Protein AF-A0A0Q8V882-F1 (afdb_monomer_lite)

Structure (mmCIF, N/CA/C/O backbone):
data_AF-A0A0Q8V882-F1
#
_entry.id   AF-A0A0Q8V882-F1
#
loop_
_atom_site.group_PDB
_atom_site.id
_atom_site.type_symbol
_atom_site.label_atom_id
_atom_site.label_alt_id
_atom_site.label_comp_id
_atom_site.label_asym_id
_atom_site.label_entity_id
_atom_site.label_seq_id
_atom_site.pdbx_PDB_ins_code
_atom_site.Cartn_x
_atom_site.Cartn_y
_atom_site.Cartn_z
_atom_site.occupancy
_atom_site.B_iso_or_equiv
_atom_site.auth_seq_id
_atom_site.auth_comp_id
_atom_site.auth_asym_id
_atom_site.auth_atom_id
_atom_site.pdbx_PDB_model_num
ATOM 1 N N . MET A 1 1 ? 5.482 -39.166 8.139 1.00 48.06 1 MET A N 1
ATOM 2 C CA . MET A 1 1 ? 4.303 -38.310 7.890 1.00 48.06 1 MET A CA 1
ATOM 3 C C . MET A 1 1 ? 3.540 -38.921 6.731 1.00 48.06 1 MET A C 1
ATOM 5 O O . MET A 1 1 ? 4.022 -38.841 5.614 1.00 48.06 1 MET A O 1
ATOM 9 N N . ARG A 1 2 ? 2.437 -39.636 6.994 1.00 43.03 2 ARG A N 1
ATOM 10 C CA . ARG A 1 2 ? 1.554 -40.093 5.910 1.00 43.03 2 ARG A CA 1
ATOM 11 C C . ARG A 1 2 ? 0.973 -38.858 5.238 1.00 43.03 2 ARG A C 1
ATOM 13 O O . ARG A 1 2 ? 0.619 -37.913 5.942 1.00 43.03 2 ARG A O 1
ATOM 20 N N . ASP A 1 3 ? 0.924 -38.895 3.918 1.00 54.19 3 ASP A N 1
ATOM 21 C CA . ASP A 1 3 ? 0.399 -37.856 3.049 1.00 54.19 3 ASP A CA 1
ATOM 22 C C . ASP A 1 3 ? -1.092 -37.638 3.369 1.00 54.19 3 ASP A C 1
ATOM 24 O O . ASP A 1 3 ? -1.984 -38.228 2.769 1.00 54.19 3 ASP A O 1
ATOM 28 N N . ARG A 1 4 ? -1.392 -36.839 4.404 1.00 49.34 4 ARG A N 1
ATOM 29 C CA . ARG A 1 4 ? -2.766 -36.450 4.783 1.00 49.34 4 ARG A CA 1
ATOM 30 C C . ARG A 1 4 ? -3.397 -35.519 3.733 1.00 49.34 4 ARG A C 1
ATOM 32 O O . ARG A 1 4 ? -4.453 -34.950 3.982 1.00 49.34 4 ARG A O 1
ATOM 39 N N . PHE A 1 5 ? -2.740 -35.353 2.587 1.00 56.66 5 PHE A N 1
ATOM 40 C CA . PHE A 1 5 ? -3.078 -34.420 1.524 1.00 56.66 5 PHE A CA 1
ATOM 41 C C . PHE A 1 5 ? -3.696 -35.102 0.295 1.00 56.66 5 PHE A C 1
ATOM 43 O O . PHE A 1 5 ? -4.017 -34.416 -0.671 1.00 56.66 5 PHE A O 1
ATOM 50 N N . SER A 1 6 ? -3.916 -36.419 0.334 1.00 77.06 6 SER A N 1
ATOM 51 C CA . SER A 1 6 ? -4.512 -37.191 -0.763 1.00 77.06 6 SER A CA 1
ATOM 52 C C . SER A 1 6 ? -6.029 -37.385 -0.601 1.00 77.06 6 SER A C 1
ATOM 54 O O . SER A 1 6 ? -6.530 -38.486 -0.821 1.00 77.06 6 SER A O 1
ATOM 56 N N . ASP A 1 7 ? -6.780 -36.362 -0.171 1.00 84.56 7 ASP A N 1
ATOM 57 C CA . ASP A 1 7 ? -8.247 -36.471 -0.193 1.00 84.56 7 ASP A CA 1
ATOM 58 C C . ASP A 1 7 ? -8.717 -36.452 -1.665 1.00 84.56 7 ASP A C 1
ATOM 60 O O . ASP A 1 7 ? -8.483 -35.461 -2.369 1.00 84.56 7 ASP A O 1
ATOM 64 N N . PRO A 1 8 ? -9.354 -37.527 -2.169 1.00 89.25 8 PRO A N 1
ATOM 65 C CA . PRO A 1 8 ? -9.751 -37.607 -3.572 1.00 89.25 8 PRO A CA 1
ATOM 66 C C . PRO A 1 8 ? -10.750 -36.509 -3.964 1.00 89.25 8 PRO A C 1
ATOM 68 O O . PRO A 1 8 ? -10.793 -36.119 -5.131 1.00 89.25 8 PRO A O 1
ATOM 71 N N . ARG A 1 9 ? -11.501 -35.946 -3.004 1.00 88.94 9 ARG A N 1
ATOM 72 C CA . ARG A 1 9 ? -12.501 -34.889 -3.241 1.00 88.94 9 ARG A CA 1
ATOM 73 C C . ARG A 1 9 ? -11.889 -33.561 -3.682 1.00 88.94 9 ARG A C 1
ATOM 75 O O . ARG A 1 9 ? -12.596 -32.726 -4.244 1.00 88.94 9 ARG A O 1
ATOM 82 N N . ILE A 1 10 ? -10.591 -33.360 -3.440 1.00 88.62 10 ILE A N 1
ATOM 83 C CA . ILE A 1 10 ? -9.865 -32.128 -3.789 1.00 88.62 10 ILE A CA 1
ATOM 84 C C . ILE A 1 10 ? -8.784 -32.352 -4.853 1.00 88.62 10 ILE A C 1
ATOM 86 O O . ILE A 1 10 ? -8.063 -31.416 -5.195 1.00 88.62 10 ILE A O 1
ATOM 90 N N . ALA A 1 11 ? -8.663 -33.572 -5.388 1.00 87.44 11 ALA A N 1
ATOM 91 C CA . ALA A 1 11 ? -7.612 -33.940 -6.338 1.00 87.44 11 ALA A CA 1
ATOM 92 C C . ALA A 1 11 ? -7.625 -33.073 -7.609 1.00 87.44 11 ALA A C 1
ATOM 94 O O . ALA A 1 11 ? -6.574 -32.736 -8.149 1.00 87.44 11 ALA A O 1
ATOM 95 N N . THR A 1 12 ? -8.811 -32.646 -8.045 1.00 85.94 12 THR A N 1
ATOM 96 C CA . THR A 1 12 ? -9.015 -31.717 -9.168 1.00 85.94 12 THR A CA 1
ATOM 97 C C . THR A 1 12 ? -8.297 -30.384 -8.963 1.00 85.94 12 THR A C 1
ATOM 99 O O . THR A 1 12 ? -7.742 -29.835 -9.911 1.00 85.94 12 THR A O 1
ATOM 102 N N . LEU A 1 13 ? -8.234 -29.888 -7.724 1.00 85.94 13 LEU A N 1
ATOM 103 C CA . LEU A 1 13 ? -7.620 -28.602 -7.393 1.00 85.94 13 LEU A CA 1
ATOM 104 C C . LEU A 1 13 ? -6.090 -28.660 -7.311 1.00 85.94 13 LEU A C 1
ATOM 106 O O . LEU A 1 13 ? -5.447 -27.613 -7.219 1.00 85.94 13 LEU A O 1
ATOM 110 N N . ALA A 1 14 ? -5.477 -29.849 -7.372 1.00 82.12 14 ALA A N 1
ATOM 111 C CA . ALA A 1 14 ? -4.020 -29.991 -7.333 1.00 82.12 14 ALA A CA 1
ATOM 112 C C . ALA A 1 14 ? -3.332 -29.212 -8.470 1.00 82.12 14 ALA A C 1
ATOM 114 O O . ALA A 1 14 ? -2.255 -28.648 -8.276 1.00 82.12 14 ALA A O 1
ATOM 115 N N . ALA A 1 15 ? -3.989 -29.111 -9.631 1.00 77.50 15 ALA A N 1
ATOM 116 C CA . ALA A 1 15 ? -3.503 -28.353 -10.783 1.00 77.50 15 ALA A CA 1
ATOM 117 C C . ALA A 1 15 ? -3.553 -26.827 -10.585 1.00 77.50 15 ALA A C 1
ATOM 119 O O . ALA A 1 15 ? -2.873 -26.087 -11.295 1.00 77.50 15 ALA A O 1
ATOM 120 N N . GLU A 1 16 ? -4.343 -26.330 -9.631 1.00 75.75 16 GLU A N 1
ATOM 121 C CA . GLU A 1 16 ? -4.538 -24.892 -9.445 1.00 75.75 16 GLU A CA 1
ATOM 122 C C . GLU A 1 16 ? -3.469 -24.247 -8.568 1.00 75.75 16 GLU A C 1
ATOM 124 O O . GLU A 1 16 ? -3.405 -23.020 -8.516 1.00 75.75 16 GLU A O 1
ATOM 129 N N . GLY A 1 17 ? -2.600 -25.043 -7.927 1.00 64.62 17 GLY A N 1
ATOM 130 C CA . GLY A 1 17 ? -1.376 -24.602 -7.240 1.00 64.62 17 GLY A CA 1
ATOM 131 C C . GLY A 1 17 ? -1.565 -23.547 -6.140 1.00 64.62 17 GLY A C 1
ATOM 132 O O . GLY A 1 17 ? -0.580 -23.012 -5.637 1.00 64.62 17 GLY A O 1
ATOM 133 N N . LYS A 1 18 ? -2.815 -23.210 -5.796 1.00 63.72 18 LYS A N 1
ATOM 134 C CA . LYS A 1 18 ? -3.174 -21.960 -5.113 1.00 63.72 18 LYS A CA 1
ATOM 135 C C . LYS A 1 18 ? -4.023 -22.114 -3.863 1.00 63.72 18 LYS A C 1
ATOM 137 O O . LYS A 1 18 ? -4.304 -21.091 -3.269 1.00 63.72 18 LYS A O 1
ATOM 142 N N . LEU A 1 19 ? -4.381 -23.322 -3.428 1.00 62.06 19 LEU A N 1
ATOM 143 C CA . LEU A 1 19 ? -4.970 -23.498 -2.094 1.00 62.06 19 LEU A CA 1
ATOM 144 C C . LEU A 1 19 ? -3.882 -23.235 -1.044 1.00 62.06 19 LEU A C 1
ATOM 146 O O . LEU A 1 19 ? -3.091 -24.139 -0.740 1.00 62.06 19 LEU A O 1
ATOM 150 N N . MET A 1 20 ? -3.793 -21.983 -0.580 1.00 69.88 20 MET A N 1
ATOM 151 C CA . MET A 1 20 ? -2.716 -21.500 0.283 1.00 69.88 20 MET A CA 1
ATOM 152 C C . MET A 1 20 ? -3.090 -21.599 1.770 1.00 69.88 20 MET A C 1
ATOM 154 O O . MET A 1 20 ? -4.166 -21.193 2.193 1.00 69.88 20 MET A O 1
ATOM 158 N N . ASP A 1 21 ? -2.131 -22.110 2.547 1.00 82.62 21 ASP A N 1
ATOM 159 C CA . ASP A 1 21 ? -2.185 -22.493 3.968 1.00 82.62 21 ASP A CA 1
ATOM 160 C C . ASP A 1 21 ? -2.886 -23.838 4.267 1.00 82.62 21 ASP A C 1
ATOM 162 O O . ASP A 1 21 ? -4.029 -24.104 3.883 1.00 82.62 21 ASP A O 1
ATOM 166 N N . ASP A 1 22 ? -2.177 -24.702 5.002 1.00 86.69 22 ASP A N 1
ATOM 167 C CA . ASP A 1 22 ? -2.654 -26.017 5.443 1.00 86.69 22 ASP A CA 1
ATOM 168 C C . ASP A 1 22 ? -3.913 -25.917 6.312 1.00 86.69 22 ASP A C 1
ATOM 170 O O . ASP A 1 22 ? -4.758 -26.817 6.288 1.00 86.69 22 ASP A O 1
ATOM 174 N N . ASN A 1 23 ? -4.069 -24.824 7.066 1.00 88.69 23 ASN A N 1
ATOM 175 C CA . ASN A 1 23 ? -5.247 -24.599 7.896 1.00 88.69 23 ASN A CA 1
ATOM 176 C C . ASN A 1 23 ? -6.488 -24.332 7.040 1.00 88.69 23 ASN A C 1
ATOM 178 O O . ASN A 1 23 ? -7.528 -24.941 7.283 1.00 88.69 23 ASN A O 1
ATOM 182 N N . MET A 1 24 ? -6.380 -23.482 6.011 1.00 87.94 24 MET A N 1
ATOM 183 C CA . MET A 1 24 ? -7.489 -23.214 5.085 1.00 87.94 24 MET A CA 1
ATOM 184 C C . MET A 1 24 ? -7.917 -24.493 4.365 1.00 87.94 24 MET A C 1
ATOM 186 O O . MET A 1 24 ? -9.111 -24.786 4.287 1.00 87.94 24 MET A O 1
ATOM 190 N N . ARG A 1 25 ? -6.945 -25.298 3.918 1.00 88.75 25 ARG A N 1
ATOM 191 C CA . ARG A 1 25 ? -7.208 -26.592 3.281 1.00 88.75 25 ARG A CA 1
ATOM 192 C C . ARG A 1 25 ? -7.899 -27.573 4.225 1.00 88.75 25 ARG A C 1
ATOM 194 O O . ARG A 1 25 ? -8.859 -28.221 3.819 1.00 88.75 25 ARG A O 1
ATOM 201 N N . ARG A 1 26 ? -7.438 -27.685 5.474 1.00 90.62 26 ARG A N 1
ATOM 202 C CA . ARG A 1 26 ? -8.055 -28.572 6.470 1.00 90.62 26 ARG A CA 1
ATOM 203 C C . ARG A 1 26 ? -9.513 -28.194 6.715 1.00 90.62 26 ARG A C 1
ATOM 205 O O . ARG A 1 26 ? -10.383 -29.046 6.589 1.00 90.62 26 ARG A O 1
ATOM 212 N N . THR A 1 27 ? -9.782 -26.920 6.986 1.00 92.06 27 THR A N 1
ATOM 213 C CA . THR A 1 27 ? -11.146 -26.446 7.255 1.00 92.06 27 THR A CA 1
ATOM 214 C C . THR A 1 27 ? -12.052 -26.585 6.035 1.00 92.06 27 THR A C 1
ATOM 216 O O . THR A 1 27 ? -13.226 -26.914 6.178 1.00 92.06 27 THR A O 1
ATOM 219 N N . PHE A 1 28 ? -11.518 -26.404 4.825 1.00 92.31 28 PHE A N 1
ATOM 220 C CA . PHE A 1 28 ? -12.244 -26.709 3.595 1.00 92.31 28 PHE A CA 1
ATOM 221 C C . PHE A 1 28 ? -12.669 -28.182 3.528 1.00 92.31 28 PHE A C 1
ATOM 223 O O . PHE A 1 28 ? -13.856 -28.454 3.378 1.00 92.31 28 PHE A O 1
ATOM 230 N N . ILE A 1 29 ? -11.730 -29.118 3.713 1.00 93.00 29 ILE A N 1
ATOM 231 C CA . ILE A 1 29 ? -11.997 -30.568 3.686 1.00 93.00 29 ILE A CA 1
ATOM 232 C C . ILE A 1 29 ? -13.033 -30.974 4.746 1.00 93.00 29 ILE A C 1
ATOM 234 O O . ILE A 1 29 ? -13.897 -31.807 4.470 1.00 93.00 29 ILE A O 1
ATOM 238 N N . GLU A 1 30 ? -12.955 -30.389 5.943 1.00 94.00 30 GLU A N 1
ATOM 239 C CA . GLU A 1 30 ? -13.896 -30.627 7.048 1.00 94.00 30 GLU A CA 1
ATOM 240 C C . GLU A 1 30 ? -15.306 -30.089 6.759 1.00 94.00 30 GLU A C 1
ATOM 242 O O . GLU A 1 30 ? -16.276 -30.602 7.310 1.00 94.00 30 GLU A O 1
ATOM 247 N N . THR A 1 31 ? -15.431 -29.078 5.893 1.00 94.94 31 THR A N 1
ATOM 248 C CA . THR A 1 31 ? -16.724 -28.469 5.532 1.00 94.94 31 THR A CA 1
ATOM 249 C C . THR A 1 31 ? -17.390 -29.153 4.331 1.00 94.94 31 THR A C 1
ATOM 251 O O . THR A 1 31 ? -18.574 -28.930 4.083 1.00 94.94 31 THR A O 1
ATOM 254 N N . LEU A 1 32 ? -16.652 -29.973 3.574 1.00 94.88 32 LEU A N 1
ATOM 255 C CA . LEU A 1 32 ? -17.209 -30.713 2.442 1.00 94.88 32 LEU A CA 1
ATOM 256 C C . LEU A 1 32 ? -18.200 -31.774 2.923 1.00 94.88 32 LEU A C 1
ATOM 258 O O . LEU A 1 32 ? -17.860 -32.640 3.735 1.00 94.88 32 LEU A O 1
ATOM 262 N N . GLU A 1 33 ? -19.401 -31.748 2.356 1.00 94.38 33 GLU A N 1
ATOM 263 C CA . GLU A 1 33 ? -20.411 -32.774 2.581 1.00 94.38 33 GLU A CA 1
ATOM 264 C C . GLU A 1 33 ? -19.959 -34.135 2.022 1.00 94.38 33 GLU A C 1
ATOM 266 O O . GLU A 1 33 ? -19.044 -34.254 1.196 1.00 94.38 33 GLU A O 1
ATOM 271 N N . VAL A 1 34 ? -20.617 -35.206 2.471 1.00 93.69 34 VAL A N 1
ATOM 272 C CA . VAL A 1 34 ? -20.335 -36.558 1.978 1.00 93.69 34 VAL A CA 1
ATOM 273 C C . VAL A 1 34 ? -20.662 -36.638 0.482 1.00 93.69 34 VAL A C 1
ATOM 275 O O . VAL A 1 34 ? -21.786 -36.359 0.055 1.00 93.69 34 VAL A O 1
ATOM 278 N N . GLY A 1 35 ? -19.654 -37.016 -0.308 1.00 93.06 35 GLY A N 1
ATOM 279 C CA . GLY A 1 35 ? -19.736 -37.114 -1.767 1.00 93.06 35 GLY A CA 1
ATOM 280 C C . GLY A 1 35 ? -19.571 -35.791 -2.521 1.00 93.06 35 GLY A C 1
ATOM 281 O O . GLY A 1 35 ? -19.617 -35.809 -3.743 1.00 93.06 35 GLY A O 1
ATOM 282 N N . GLU A 1 36 ? -19.371 -34.665 -1.832 1.00 93.94 36 GLU A N 1
ATOM 283 C CA . GLU A 1 36 ? -19.129 -33.370 -2.473 1.00 93.94 36 GLU A CA 1
ATOM 284 C C . GLU A 1 36 ? -17.710 -33.300 -3.060 1.00 93.94 36 GLU A C 1
ATOM 286 O O . GLU A 1 36 ? -16.732 -33.660 -2.394 1.00 93.94 36 GLU A O 1
ATOM 291 N N . VAL A 1 37 ? -17.592 -32.827 -4.306 1.00 93.75 37 VAL A N 1
ATOM 292 C CA . VAL A 1 37 ? -16.318 -32.777 -5.043 1.00 93.75 37 VAL A CA 1
ATOM 293 C C . VAL A 1 37 ? -16.003 -31.353 -5.476 1.00 93.75 37 VAL A C 1
ATOM 295 O O . VAL A 1 37 ? -16.826 -30.660 -6.077 1.00 93.75 37 VAL A O 1
ATOM 298 N N . ALA A 1 38 ? -14.769 -30.919 -5.225 1.00 93.31 38 ALA A N 1
ATOM 299 C CA . ALA A 1 38 ? -14.304 -29.614 -5.659 1.00 93.31 38 ALA A CA 1
ATOM 300 C C . ALA A 1 38 ? -14.101 -29.565 -7.184 1.00 93.31 38 ALA A C 1
ATOM 302 O O . ALA A 1 38 ? -13.570 -30.496 -7.794 1.00 93.31 38 ALA A O 1
ATOM 303 N N . ARG A 1 39 ? -14.513 -28.469 -7.824 1.00 93.06 39 ARG A N 1
ATOM 304 C CA . ARG A 1 39 ? -14.497 -28.305 -9.287 1.00 93.06 39 ARG A CA 1
ATOM 305 C C . ARG A 1 39 ? -13.566 -27.196 -9.764 1.00 93.06 39 ARG A C 1
ATOM 307 O O . ARG A 1 39 ? -12.981 -27.348 -10.833 1.00 93.06 39 ARG A O 1
ATOM 314 N N . ALA A 1 40 ? -13.461 -26.103 -9.014 1.00 92.00 40 ALA A N 1
ATOM 315 C CA . ALA A 1 40 ? -12.637 -24.942 -9.351 1.00 92.00 40 ALA A CA 1
ATOM 316 C C . ALA A 1 40 ? -12.365 -24.086 -8.105 1.00 92.00 40 ALA A C 1
ATOM 318 O O . ALA A 1 40 ? -13.223 -23.998 -7.230 1.00 92.00 40 ALA A O 1
ATOM 319 N N . ALA A 1 41 ? -11.219 -23.412 -8.035 1.00 91.94 41 ALA A N 1
ATOM 320 C CA . ALA A 1 41 ? -10.899 -22.418 -7.016 1.00 91.94 41 ALA A CA 1
ATOM 321 C C . ALA A 1 41 ? -10.613 -21.048 -7.647 1.00 91.94 41 ALA A C 1
ATOM 323 O O . ALA A 1 41 ? -9.812 -20.892 -8.571 1.00 91.94 41 ALA A O 1
ATOM 324 N N . TYR A 1 42 ? -11.260 -20.024 -7.104 1.00 91.44 42 TYR A N 1
ATOM 325 C CA . TYR A 1 42 ? -11.153 -18.639 -7.533 1.00 91.44 42 TYR A CA 1
ATOM 326 C C . TYR A 1 42 ? -10.460 -17.797 -6.467 1.00 91.44 42 TYR A C 1
ATOM 328 O O . TYR A 1 42 ? -10.684 -17.942 -5.261 1.00 91.44 42 TYR A O 1
ATOM 336 N N . SER A 1 43 ? -9.676 -16.825 -6.928 1.00 88.38 43 SER A N 1
ATOM 337 C CA . SER A 1 43 ? -9.122 -15.790 -6.056 1.00 88.38 43 SER A CA 1
ATOM 338 C C . SER A 1 43 ? -10.140 -14.665 -5.873 1.00 88.38 43 SER A C 1
ATOM 340 O O . SER A 1 43 ? -10.692 -14.157 -6.853 1.00 88.38 43 SER A O 1
ATOM 342 N N . VAL A 1 44 ? -10.395 -14.246 -4.630 1.00 88.12 44 VAL A N 1
ATOM 343 C CA . VAL A 1 44 ? -11.401 -13.221 -4.325 1.00 88.12 44 VAL A CA 1
ATOM 344 C C . VAL A 1 44 ? -10.738 -11.864 -4.066 1.00 88.12 44 VAL A C 1
ATOM 346 O O . VAL A 1 44 ? -10.409 -11.496 -2.937 1.00 88.12 44 VAL A O 1
ATOM 349 N N . GLY A 1 45 ? -10.596 -11.058 -5.122 1.00 77.06 45 GLY A N 1
ATOM 350 C CA . GLY A 1 45 ? -9.994 -9.720 -5.045 1.00 77.06 45 GLY A CA 1
ATOM 351 C C . GLY A 1 45 ? -8.516 -9.703 -4.612 1.00 77.06 45 GLY A C 1
ATOM 352 O O . GLY A 1 45 ? -7.849 -10.725 -4.554 1.00 77.06 45 GLY A O 1
ATOM 353 N N . ALA A 1 46 ? -7.986 -8.517 -4.291 1.00 61.31 46 ALA A N 1
ATOM 354 C CA . ALA A 1 46 ? -6.598 -8.335 -3.830 1.00 61.31 46 ALA A CA 1
ATOM 355 C C . ALA A 1 46 ? -6.368 -8.760 -2.361 1.00 61.31 46 ALA A C 1
ATOM 357 O O . ALA A 1 46 ? -5.371 -8.384 -1.743 1.00 61.31 46 ALA A O 1
ATOM 358 N N . HIS A 1 47 ? -7.318 -9.482 -1.765 1.00 59.41 47 HIS A N 1
ATOM 359 C CA . HIS A 1 47 ? -7.202 -9.955 -0.397 1.00 59.41 47 HIS A CA 1
ATOM 360 C C . HIS A 1 47 ? -6.559 -11.336 -0.427 1.00 59.41 47 HIS A C 1
ATOM 362 O O . HIS A 1 47 ? -7.229 -12.320 -0.708 1.00 59.41 47 HIS A O 1
ATOM 368 N N . TYR A 1 48 ? -5.273 -11.400 -0.085 1.00 61.84 48 TYR A N 1
ATOM 369 C CA . TYR A 1 48 ? -4.451 -12.619 -0.023 1.00 61.84 48 TYR A CA 1
ATOM 370 C C . TYR A 1 48 ? -4.985 -13.739 0.903 1.00 61.84 48 TYR A C 1
ATOM 372 O O . TYR A 1 48 ? -4.320 -14.747 1.072 1.00 61.84 48 TYR A O 1
ATOM 380 N N . TRP A 1 49 ? -6.158 -13.567 1.523 1.00 71.88 49 TRP A N 1
ATOM 381 C CA . TRP A 1 49 ? -6.697 -14.425 2.586 1.00 71.88 49 TRP A CA 1
ATOM 382 C C . TRP A 1 49 ? -8.187 -14.755 2.398 1.00 71.88 49 TRP A C 1
ATOM 384 O O . TRP A 1 49 ? -8.893 -15.015 3.379 1.00 71.88 49 TRP A O 1
ATOM 394 N N . LEU A 1 50 ? -8.692 -14.624 1.167 1.00 73.31 50 LEU A N 1
ATOM 395 C CA . LEU A 1 50 ? -10.061 -14.976 0.804 1.00 73.31 50 LEU A CA 1
ATOM 396 C C . LEU A 1 50 ? -10.049 -15.764 -0.508 1.00 73.31 50 LEU A C 1
ATOM 398 O O . LEU A 1 50 ? -9.776 -15.214 -1.577 1.00 73.31 50 LEU A O 1
ATOM 402 N N . GLU A 1 51 ? -10.376 -17.044 -0.404 1.00 84.81 51 GLU A N 1
ATOM 403 C CA . GLU A 1 51 ? -10.522 -17.953 -1.538 1.00 84.81 51 GLU A CA 1
ATOM 404 C C . GLU A 1 51 ? -11.985 -18.372 -1.662 1.00 84.81 51 GLU A C 1
ATOM 406 O O . GLU A 1 51 ? -12.718 -18.414 -0.669 1.00 84.81 51 GLU A O 1
ATOM 411 N N . ALA A 1 52 ? -12.421 -18.641 -2.888 1.00 93.06 52 ALA A N 1
ATOM 412 C CA . ALA A 1 52 ? -13.731 -19.212 -3.153 1.00 93.06 52 ALA A CA 1
ATOM 413 C C . ALA A 1 52 ? -13.539 -20.519 -3.911 1.00 93.06 52 ALA A C 1
ATOM 415 O O . ALA A 1 52 ? -12.920 -20.522 -4.969 1.00 93.06 52 ALA A O 1
ATOM 416 N N . VAL A 1 53 ? -14.063 -21.618 -3.386 1.00 94.00 53 VAL A N 1
ATOM 417 C CA . VAL A 1 53 ? -13.979 -22.931 -4.022 1.00 94.00 53 VAL A CA 1
ATOM 418 C C . VAL A 1 53 ? -15.369 -23.341 -4.472 1.00 94.00 53 VAL A C 1
ATOM 420 O O . VAL A 1 53 ? -16.282 -23.449 -3.658 1.00 94.00 53 VAL A O 1
ATOM 423 N N . LEU A 1 54 ? -15.537 -23.545 -5.773 1.00 94.94 54 LEU A N 1
ATOM 424 C CA . LEU A 1 54 ? -16.743 -24.116 -6.347 1.00 94.94 54 LEU A CA 1
ATOM 425 C C . LEU A 1 54 ? -16.689 -25.629 -6.221 1.00 94.94 54 LEU A C 1
ATOM 427 O O . LEU A 1 54 ? -15.742 -26.271 -6.684 1.00 94.94 54 LEU A O 1
ATOM 431 N N . THR A 1 55 ? -17.727 -26.184 -5.621 1.00 95.50 55 THR A N 1
ATOM 432 C CA . THR A 1 55 ? -18.014 -27.612 -5.604 1.00 95.50 55 THR A CA 1
ATOM 433 C C . THR A 1 55 ? -19.141 -27.912 -6.589 1.00 95.50 55 THR A C 1
ATOM 435 O O . THR A 1 55 ? -19.650 -27.030 -7.278 1.00 95.50 55 THR A O 1
ATOM 438 N N . ASP A 1 56 ? -19.527 -29.174 -6.692 1.00 94.19 56 ASP A N 1
ATOM 439 C CA . ASP A 1 56 ? -20.728 -29.585 -7.416 1.00 94.19 56 ASP A CA 1
ATOM 440 C C . ASP A 1 56 ? -22.047 -29.179 -6.735 1.00 94.19 56 ASP A C 1
ATOM 442 O O . ASP A 1 56 ? -23.092 -29.235 -7.381 1.00 94.19 56 ASP A O 1
ATOM 446 N N . ARG A 1 57 ? -22.019 -28.747 -5.465 1.00 94.62 57 ARG A N 1
ATOM 447 C CA . ARG A 1 57 ? -23.221 -28.374 -4.695 1.00 94.62 57 ARG A CA 1
ATOM 448 C C . ARG A 1 57 ? -23.296 -26.895 -4.324 1.00 94.62 57 ARG A C 1
ATOM 450 O O . ARG A 1 57 ? -24.391 -26.352 -4.195 1.00 94.62 57 ARG A O 1
ATOM 457 N N . ALA A 1 58 ? -22.158 -26.244 -4.102 1.00 96.31 58 ALA A N 1
ATOM 458 C CA . ALA A 1 58 ? -22.107 -24.906 -3.531 1.00 96.31 58 ALA A CA 1
ATOM 459 C C . ALA A 1 58 ? -20.839 -24.142 -3.931 1.00 96.31 58 ALA A C 1
ATOM 461 O O . ALA A 1 58 ? -19.836 -24.698 -4.375 1.00 96.31 58 ALA A O 1
ATOM 462 N N . LEU A 1 59 ? -20.863 -22.834 -3.695 1.00 95.56 59 LEU A N 1
ATOM 463 C CA . LEU A 1 59 ? -19.672 -21.997 -3.675 1.00 95.56 59 LEU A CA 1
ATOM 464 C C . LEU A 1 59 ? -19.247 -21.761 -2.219 1.00 95.56 59 LEU A C 1
ATOM 466 O O . LEU A 1 59 ? -19.974 -21.143 -1.438 1.00 95.56 59 LEU A O 1
ATOM 470 N N . LEU A 1 60 ? -18.065 -22.251 -1.848 1.00 95.50 60 LEU A N 1
ATOM 471 C CA . LEU A 1 60 ? -17.510 -22.161 -0.498 1.00 95.50 60 LEU A CA 1
ATOM 472 C C . LEU A 1 60 ? -16.511 -21.007 -0.398 1.00 95.50 60 LEU A C 1
ATOM 474 O O . LEU A 1 60 ? -15.440 -21.048 -0.996 1.00 95.50 60 LEU A O 1
ATOM 478 N N . PHE A 1 61 ? -16.834 -19.983 0.390 1.00 93.69 61 PHE A N 1
ATOM 479 C CA . PHE A 1 61 ? -15.931 -18.873 0.697 1.00 93.69 61 PHE A CA 1
ATOM 480 C C . PHE A 1 61 ? -15.129 -19.154 1.960 1.00 93.69 61 PHE A C 1
ATOM 482 O O . PHE A 1 61 ? -15.704 -19.240 3.042 1.00 93.69 61 PHE A O 1
ATOM 489 N N . ILE A 1 62 ? -13.805 -19.213 1.841 1.00 92.25 62 ILE A N 1
ATOM 490 C CA . ILE A 1 62 ? -12.889 -19.486 2.950 1.00 92.25 62 ILE A CA 1
ATOM 491 C C . ILE A 1 62 ? -12.169 -18.191 3.318 1.00 92.25 62 ILE A C 1
ATOM 493 O O . ILE A 1 62 ? -11.411 -17.641 2.518 1.00 92.25 62 ILE A O 1
ATOM 497 N N . LYS A 1 63 ? -12.405 -17.684 4.531 1.00 89.75 63 LYS A N 1
ATOM 498 C CA . LYS A 1 63 ? -11.857 -16.409 5.008 1.00 89.75 63 LYS A CA 1
ATOM 499 C C . LYS A 1 63 ? -10.929 -16.589 6.206 1.00 89.75 63 LYS A C 1
ATOM 501 O O . LYS A 1 63 ? -11.377 -17.037 7.258 1.00 89.75 63 LYS A O 1
ATOM 506 N N . GLY A 1 64 ? -9.711 -16.056 6.093 1.00 86.06 64 GLY A N 1
ATOM 507 C CA . GLY A 1 64 ? -8.753 -15.902 7.194 1.00 86.06 64 GLY A CA 1
ATOM 508 C C . GLY A 1 64 ? -7.713 -17.024 7.275 1.00 86.06 64 GLY A C 1
ATOM 509 O O . GLY A 1 64 ? -8.051 -18.189 7.140 1.00 86.06 64 GLY A O 1
ATOM 510 N N . ALA A 1 65 ? -6.454 -16.659 7.541 1.00 80.25 65 ALA A N 1
ATOM 511 C CA . ALA A 1 65 ? -5.329 -17.603 7.586 1.00 80.25 65 ALA A CA 1
ATOM 512 C C . ALA A 1 65 ? -5.263 -18.417 8.890 1.00 80.25 65 ALA A C 1
ATOM 514 O O . ALA A 1 65 ? -5.138 -19.633 8.877 1.00 80.25 65 ALA A O 1
ATOM 515 N N . VAL A 1 66 ? -5.369 -17.736 10.039 1.00 85.00 66 VAL A N 1
ATOM 516 C CA . VAL A 1 66 ? -5.136 -18.347 11.365 1.00 85.00 66 VAL A CA 1
ATOM 517 C C . VAL A 1 66 ? -6.365 -19.095 11.887 1.00 85.00 66 VAL A C 1
ATOM 519 O O . VAL A 1 66 ? -6.249 -20.083 12.602 1.00 85.00 66 VAL A O 1
ATOM 522 N N . LYS A 1 67 ? -7.559 -18.590 11.568 1.00 88.81 67 LYS A N 1
ATOM 523 C CA . LYS A 1 67 ? -8.851 -19.176 11.945 1.00 88.81 67 LYS A CA 1
ATOM 524 C C . LYS A 1 67 ? -9.778 -19.097 10.737 1.00 88.81 67 LYS A C 1
ATOM 526 O O . LYS A 1 67 ? -10.613 -18.186 10.692 1.00 88.81 67 LYS A O 1
ATOM 531 N N . PRO A 1 68 ? -9.555 -19.953 9.729 1.00 90.81 68 PRO A N 1
ATOM 532 C CA . PRO A 1 68 ? -10.387 -19.977 8.540 1.00 90.81 68 PRO A CA 1
ATOM 533 C C . PRO A 1 68 ? -11.848 -20.196 8.927 1.00 90.81 68 PRO A C 1
ATOM 535 O O . PRO A 1 68 ? -12.175 -21.061 9.735 1.00 90.81 68 PRO A O 1
ATOM 538 N N . LYS A 1 69 ? -12.729 -19.380 8.356 1.00 92.19 69 LYS A N 1
ATOM 539 C CA . LYS A 1 69 ? -14.177 -19.572 8.420 1.00 92.19 69 LYS A CA 1
ATOM 540 C C . LYS A 1 69 ? -14.694 -19.836 7.020 1.00 92.19 69 LYS A C 1
ATOM 542 O O . LYS A 1 69 ? -14.335 -19.098 6.100 1.00 92.19 69 LYS A O 1
ATOM 547 N N . VAL A 1 70 ? -15.532 -20.857 6.883 1.00 93.81 70 VAL A N 1
ATOM 548 C CA . VAL A 1 70 ? -16.144 -21.233 5.608 1.00 93.81 70 VAL A CA 1
ATOM 549 C C . VAL A 1 70 ? -17.591 -20.764 5.591 1.00 93.81 70 VAL A C 1
ATOM 551 O O . VAL A 1 70 ? -18.327 -20.965 6.552 1.00 93.81 70 VAL A O 1
ATOM 554 N N . VAL A 1 71 ? -17.995 -20.113 4.504 1.00 94.94 71 VAL A N 1
ATOM 555 C CA . VAL A 1 71 ? -19.391 -19.761 4.240 1.00 94.94 71 VAL A CA 1
ATOM 556 C C . VAL A 1 71 ? -19.836 -20.430 2.957 1.00 94.94 71 VAL A C 1
ATOM 558 O O . VAL A 1 71 ? -19.205 -20.263 1.915 1.00 94.94 71 VAL A O 1
ATOM 561 N N . ARG A 1 72 ? -20.931 -21.180 3.058 1.00 95.75 72 ARG A N 1
ATOM 562 C CA . ARG A 1 72 ? -21.543 -21.922 1.961 1.00 95.75 72 ARG A CA 1
ATOM 563 C C . ARG A 1 72 ? -22.595 -21.057 1.278 1.00 95.75 72 ARG A C 1
ATOM 565 O O . ARG A 1 72 ? -23.464 -20.503 1.945 1.00 95.75 72 ARG A O 1
ATOM 572 N N . ILE A 1 73 ? -22.496 -20.926 -0.040 1.00 94.62 73 ILE A N 1
ATOM 573 C CA . ILE A 1 73 ? -23.464 -20.217 -0.879 1.00 94.62 73 ILE A CA 1
ATOM 574 C C . ILE A 1 73 ? -24.055 -21.231 -1.854 1.00 94.62 73 ILE A C 1
ATOM 576 O O . ILE A 1 73 ? -23.310 -21.888 -2.580 1.00 94.62 73 ILE A O 1
ATOM 580 N N . ALA A 1 74 ? -25.379 -21.374 -1.847 1.00 93.44 74 ALA A N 1
ATOM 581 C CA . ALA A 1 74 ? -26.079 -22.267 -2.762 1.00 93.44 74 ALA A CA 1
ATOM 582 C C . ALA A 1 74 ? -25.918 -21.807 -4.222 1.00 93.44 74 ALA A C 1
ATOM 584 O O . ALA A 1 74 ? -25.831 -20.609 -4.497 1.00 93.44 74 ALA A O 1
ATOM 585 N N . LEU A 1 75 ? -25.870 -22.769 -5.144 1.00 90.94 75 LEU A N 1
ATOM 586 C CA . LEU A 1 75 ? -25.940 -22.516 -6.585 1.00 90.94 75 LEU A CA 1
ATOM 587 C C . LEU A 1 75 ? -27.415 -22.441 -7.042 1.00 90.94 75 LEU A C 1
ATOM 589 O O . LEU A 1 75 ? -28.254 -23.107 -6.430 1.00 90.94 75 LEU A O 1
ATOM 593 N N . PRO A 1 76 ? -27.739 -21.698 -8.119 1.00 92.19 76 PRO A N 1
ATOM 594 C CA . PRO A 1 76 ? -26.848 -20.826 -8.888 1.00 92.19 76 PRO A CA 1
ATOM 595 C C . PRO A 1 76 ? -26.536 -19.521 -8.141 1.00 92.19 76 PRO A C 1
ATOM 597 O O . PRO A 1 76 ? -27.364 -18.993 -7.402 1.00 92.19 76 PRO A O 1
ATOM 600 N N . VAL A 1 77 ? -25.334 -18.978 -8.343 1.00 91.50 77 VAL A N 1
ATOM 601 C CA . VAL A 1 77 ? -24.938 -17.704 -7.722 1.00 91.50 77 VAL A CA 1
ATOM 602 C C . VAL A 1 77 ? -25.368 -16.537 -8.604 1.00 91.50 77 VAL A C 1
ATOM 604 O O . VAL A 1 77 ? -25.159 -16.551 -9.817 1.00 91.50 77 VAL A O 1
ATOM 607 N N . GLU A 1 78 ? -25.908 -15.484 -7.991 1.00 92.38 78 GLU A N 1
ATOM 608 C CA . GLU A 1 78 ? -26.287 -14.268 -8.705 1.00 92.38 78 GLU A CA 1
ATOM 609 C C . GLU A 1 78 ? -25.050 -13.508 -9.218 1.00 92.38 78 GLU A C 1
ATOM 611 O O . GLU A 1 78 ? -24.234 -12.967 -8.458 1.00 92.38 78 GLU A O 1
ATOM 616 N N . VAL A 1 79 ? -24.905 -13.470 -10.545 1.00 92.56 79 VAL A N 1
ATOM 617 C CA . VAL A 1 79 ? -23.820 -12.768 -11.233 1.00 92.56 79 VAL A CA 1
ATOM 618 C C . VAL A 1 79 ? -24.232 -11.328 -11.524 1.00 92.56 79 VAL A C 1
ATOM 620 O O . VAL A 1 79 ? -24.957 -11.040 -12.470 1.00 92.56 79 VAL A O 1
ATOM 623 N N . VAL A 1 80 ? -23.676 -10.399 -10.750 1.00 93.88 80 VAL A N 1
ATOM 624 C CA . VAL A 1 80 ? -23.857 -8.949 -10.931 1.00 93.88 80 VAL A CA 1
ATOM 625 C C . VAL A 1 80 ? -23.171 -8.453 -12.206 1.00 93.88 80 VAL A C 1
ATOM 627 O O . VAL A 1 80 ? -23.641 -7.529 -12.870 1.00 93.88 80 VAL A O 1
ATOM 630 N N . ARG A 1 81 ? -21.998 -9.008 -12.537 1.00 91.00 81 ARG A N 1
ATOM 631 C CA . ARG A 1 81 ? -21.266 -8.651 -13.760 1.00 91.00 81 ARG A CA 1
ATOM 632 C C . ARG A 1 81 ? -20.458 -9.842 -14.270 1.00 91.00 81 ARG A C 1
ATOM 634 O O . ARG A 1 81 ? -19.519 -10.229 -13.570 1.00 91.00 81 ARG A O 1
ATOM 641 N N . PRO A 1 82 ? -20.738 -10.362 -15.476 1.00 88.69 82 PRO A N 1
ATOM 642 C CA . PRO A 1 82 ? -19.946 -11.442 -16.047 1.00 88.69 82 PRO A CA 1
ATOM 643 C C . PRO A 1 82 ? -18.523 -10.971 -16.364 1.00 88.69 82 PRO A C 1
ATOM 645 O O . PRO A 1 82 ? -18.259 -9.765 -16.510 1.00 88.69 82 PRO A O 1
ATOM 648 N N . SER A 1 83 ? -17.605 -11.929 -16.479 1.00 84.56 83 SER A N 1
ATOM 649 C CA . SER A 1 83 ? -16.290 -11.693 -17.066 1.00 84.56 83 SER A CA 1
ATOM 650 C C . SER A 1 83 ? -16.465 -11.102 -18.473 1.00 84.56 83 SER A C 1
ATOM 652 O O . SER A 1 83 ? -17.416 -11.398 -19.195 1.00 84.56 83 SER A O 1
ATOM 654 N N . SER A 1 84 ? -15.583 -10.182 -18.856 1.00 81.81 84 SER A N 1
ATOM 655 C CA . SER A 1 84 ? -15.577 -9.613 -20.207 1.00 81.81 84 SER A CA 1
ATOM 656 C C . SER A 1 84 ? -14.214 -9.856 -20.836 1.00 81.81 84 SER A C 1
ATOM 658 O O . SER A 1 84 ? -13.233 -9.990 -20.110 1.00 81.81 84 SER A O 1
ATOM 660 N N . LEU A 1 85 ? -14.118 -9.853 -22.170 1.00 71.50 85 LEU A N 1
ATOM 661 C CA . LEU A 1 85 ? -12.893 -10.191 -22.923 1.00 71.50 85 LEU A CA 1
ATOM 662 C C . LEU A 1 85 ? -11.608 -9.460 -22.455 1.00 71.50 85 LEU A C 1
ATOM 664 O O . LEU A 1 85 ? -10.507 -9.943 -22.691 1.00 71.50 85 LEU A O 1
ATOM 668 N N . GLY A 1 86 ? -11.723 -8.322 -21.757 1.00 72.00 86 GLY A N 1
ATOM 669 C CA . GLY A 1 86 ? -10.593 -7.588 -21.165 1.00 72.00 86 GLY A CA 1
ATOM 670 C C . GLY A 1 86 ? -10.405 -7.726 -19.643 1.00 72.00 86 GLY A C 1
ATOM 671 O O . GLY A 1 86 ? -9.424 -7.215 -19.107 1.00 72.00 86 GLY A O 1
ATOM 672 N N . LYS A 1 87 ? -11.329 -8.360 -18.912 1.00 71.12 87 LYS A N 1
ATOM 673 C CA . LYS A 1 87 ? -11.299 -8.503 -17.446 1.00 71.12 87 LYS A CA 1
ATOM 674 C C . LYS A 1 87 ? -11.554 -9.957 -17.056 1.00 71.12 87 LYS A C 1
ATOM 676 O O . LYS A 1 87 ? -12.679 -10.434 -17.143 1.00 71.12 87 LYS A O 1
ATOM 681 N N . LYS A 1 88 ? -10.516 -10.619 -16.536 1.00 80.19 88 LYS A N 1
ATOM 682 C CA . LYS A 1 88 ? -10.525 -12.026 -16.086 1.00 80.19 88 LYS A CA 1
ATOM 683 C C . LYS A 1 88 ? -11.291 -12.270 -14.774 1.00 80.19 88 LYS A C 1
ATOM 685 O O . LYS A 1 88 ? -10.879 -13.111 -13.977 1.00 80.19 88 LYS A O 1
ATOM 690 N N . GLY A 1 89 ? -12.333 -11.491 -14.486 1.00 87.06 89 GLY A N 1
ATOM 691 C CA . GLY A 1 89 ? -13.049 -11.621 -13.225 1.00 87.06 89 GLY A CA 1
ATOM 692 C C . GLY A 1 89 ? -14.537 -11.327 -13.311 1.00 87.06 89 GLY A C 1
ATOM 693 O O . GLY A 1 89 ? -14.957 -10.388 -13.988 1.00 87.06 89 GLY A O 1
ATOM 694 N N . THR A 1 90 ? -15.297 -12.117 -12.562 1.00 92.00 90 THR A N 1
ATOM 695 C CA . THR A 1 90 ? -16.759 -12.106 -12.494 1.00 92.00 90 THR A CA 1
ATOM 696 C C . THR A 1 90 ? -17.194 -11.558 -11.148 1.00 92.00 90 THR A C 1
ATOM 698 O O . THR A 1 90 ? -16.654 -11.934 -10.106 1.00 92.00 90 THR A O 1
ATOM 701 N N . ARG A 1 91 ? -18.128 -10.603 -11.151 1.00 93.31 91 ARG A N 1
ATOM 702 C CA . ARG A 1 91 ? -18.688 -10.047 -9.919 1.00 93.31 91 ARG A CA 1
ATOM 703 C C . ARG A 1 91 ? -19.949 -10.791 -9.543 1.00 93.31 91 ARG A C 1
ATOM 705 O O . ARG A 1 91 ? -20.871 -10.851 -10.347 1.00 93.31 91 ARG A O 1
ATOM 712 N N . ILE A 1 92 ? -19.984 -11.263 -8.309 1.00 93.94 92 ILE A N 1
ATOM 713 C CA . ILE A 1 92 ? -21.122 -11.970 -7.732 1.00 93.94 92 ILE A CA 1
ATOM 714 C C . ILE A 1 92 ? -21.600 -11.271 -6.468 1.00 93.94 92 ILE A C 1
ATOM 716 O O . ILE A 1 92 ? -20.806 -10.628 -5.765 1.00 93.94 92 ILE A O 1
ATOM 720 N N . GLU A 1 93 ? -22.891 -11.391 -6.191 1.00 91.56 93 GLU A N 1
ATOM 721 C CA . GLU A 1 93 ? -23.465 -10.992 -4.914 1.00 91.56 93 GLU A CA 1
ATOM 722 C C . GLU A 1 93 ? -23.258 -12.107 -3.885 1.00 91.56 93 GLU A C 1
ATOM 724 O O . GLU A 1 93 ? -23.365 -13.294 -4.181 1.00 91.56 93 GLU A O 1
ATOM 729 N N . THR A 1 94 ? -22.860 -11.730 -2.672 1.00 90.12 94 THR A N 1
ATOM 730 C CA . THR A 1 94 ? -22.607 -12.668 -1.571 1.00 90.12 94 THR A CA 1
ATOM 731 C C . THR A 1 94 ? -23.152 -12.069 -0.276 1.00 90.12 94 THR A C 1
ATOM 733 O O . THR A 1 94 ? -23.302 -10.844 -0.200 1.00 90.12 94 THR A O 1
ATOM 736 N N . PRO A 1 95 ? -23.313 -12.858 0.804 1.00 84.69 95 PRO A N 1
ATOM 737 C CA . PRO A 1 95 ? -23.623 -12.320 2.135 1.00 84.69 95 PRO A CA 1
ATOM 738 C C . PRO A 1 95 ? -22.615 -11.269 2.639 1.00 84.69 95 PRO A C 1
ATOM 740 O O . PRO A 1 95 ? -22.892 -10.508 3.563 1.00 84.69 95 PRO A O 1
ATOM 743 N N . PHE A 1 96 ? -21.426 -11.197 2.029 1.00 83.44 96 PHE A N 1
ATOM 744 C CA . PHE A 1 96 ? -20.378 -10.219 2.327 1.00 83.44 96 PHE A CA 1
ATOM 745 C C . PHE A 1 96 ? -20.359 -9.019 1.363 1.00 83.44 96 PHE A C 1
ATOM 747 O O . PHE A 1 96 ? -19.336 -8.319 1.270 1.00 83.44 96 PHE A O 1
ATOM 754 N N . GLY A 1 97 ? -21.447 -8.812 0.621 1.00 89.56 97 GLY A N 1
ATOM 755 C CA . GLY A 1 97 ? -21.578 -7.836 -0.456 1.00 89.56 97 GLY A CA 1
ATOM 756 C C . GLY A 1 97 ? -20.998 -8.327 -1.783 1.00 89.56 97 GLY A C 1
ATOM 757 O O . GLY A 1 97 ? -20.653 -9.497 -1.946 1.00 89.56 97 GLY A O 1
ATOM 758 N N . VAL A 1 98 ? -20.850 -7.413 -2.741 1.00 91.88 98 VAL A N 1
ATOM 759 C CA . VAL A 1 98 ? -20.356 -7.742 -4.085 1.00 91.88 98 VAL A CA 1
ATOM 760 C C . VAL A 1 98 ? -18.869 -8.112 -4.046 1.00 91.88 98 VAL A C 1
ATOM 762 O O . VAL A 1 98 ? -18.028 -7.323 -3.599 1.00 91.88 98 VAL A O 1
ATOM 765 N N . LYS A 1 99 ? -18.524 -9.305 -4.541 1.00 92.00 99 LYS A N 1
ATOM 766 C CA . LYS A 1 99 ? -17.143 -9.808 -4.638 1.00 92.00 99 LYS A CA 1
ATOM 767 C C . LYS A 1 99 ? -16.751 -10.048 -6.086 1.00 92.00 99 LYS A C 1
ATOM 769 O O . LYS A 1 99 ? -17.593 -10.363 -6.909 1.00 92.00 99 LYS A O 1
ATOM 774 N N . THR A 1 100 ? -15.469 -9.856 -6.403 1.00 92.69 100 THR A N 1
ATOM 775 C CA . THR A 1 100 ? -14.905 -10.188 -7.722 1.00 92.69 100 THR A CA 1
ATOM 776 C C . THR A 1 100 ? -14.122 -11.486 -7.601 1.00 92.69 100 THR A C 1
ATOM 778 O O . THR A 1 100 ? -13.124 -11.518 -6.880 1.00 92.69 100 THR A O 1
ATOM 781 N N . LEU A 1 101 ? -14.581 -12.519 -8.298 1.00 91.88 101 LEU A N 1
ATOM 782 C CA . LEU A 1 101 ? -13.886 -13.785 -8.472 1.00 91.88 101 LEU A CA 1
ATOM 783 C C . LEU A 1 101 ? -12.981 -13.680 -9.689 1.00 91.88 101 LEU A C 1
ATOM 785 O O . LEU A 1 101 ? -13.453 -13.354 -10.774 1.00 91.88 101 LEU A O 1
ATOM 789 N N . TRP A 1 102 ? -11.689 -13.923 -9.512 1.00 87.38 102 TRP A N 1
ATOM 790 C CA . TRP A 1 102 ? -10.733 -14.002 -10.610 1.00 87.38 102 TRP A CA 1
ATOM 791 C C . TRP A 1 102 ? -10.620 -15.448 -11.073 1.00 87.38 102 TRP A C 1
ATOM 793 O O . TRP A 1 102 ? -10.475 -16.340 -10.235 1.00 87.38 102 TRP A O 1
ATOM 803 N N . GLY A 1 103 ? -10.718 -15.637 -12.392 1.00 72.25 103 GLY A N 1
ATOM 804 C CA . GLY A 1 103 ? -10.911 -16.932 -13.042 1.00 72.25 103 GLY A CA 1
ATOM 805 C C . GLY A 1 103 ? -9.977 -18.036 -12.544 1.00 72.25 103 GLY A C 1
ATOM 806 O O . GLY A 1 103 ? -8.790 -17.811 -12.2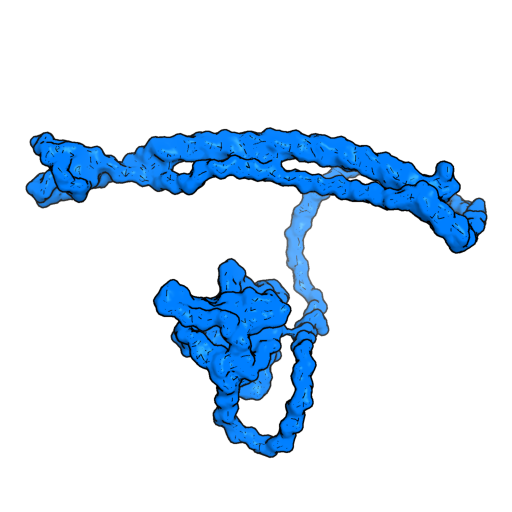86 1.00 72.25 103 GLY A O 1
ATOM 807 N N . SER A 1 104 ? -10.560 -19.224 -12.425 1.00 82.06 104 SER A N 1
ATOM 808 C CA . SER A 1 104 ? -9.899 -20.493 -12.131 1.00 82.06 104 SER A CA 1
ATOM 809 C C . SER A 1 104 ? -9.214 -21.015 -13.402 1.00 82.06 104 SER A C 1
ATOM 811 O O . SER A 1 104 ? -9.636 -20.696 -14.513 1.00 82.06 104 SER A O 1
ATOM 813 N N . THR A 1 105 ? -8.166 -21.835 -13.273 1.00 85.44 105 THR A N 1
ATOM 814 C CA . THR A 1 105 ? -7.592 -22.530 -14.445 1.00 85.44 105 THR A CA 1
ATOM 815 C C . THR A 1 105 ? -8.569 -23.580 -14.989 1.00 85.44 105 THR A C 1
ATOM 817 O O . THR A 1 105 ? -8.610 -23.822 -16.192 1.00 85.44 105 THR A O 1
ATOM 820 N N . LEU A 1 106 ? -9.373 -24.182 -14.107 1.00 86.62 106 LEU A N 1
ATOM 821 C CA . LEU A 1 106 ? -10.391 -25.189 -14.422 1.00 86.62 106 LEU A CA 1
ATOM 822 C C . LEU A 1 106 ? -11.731 -24.586 -14.880 1.00 86.62 106 LEU A C 1
ATOM 824 O O . LEU A 1 106 ? -12.598 -25.311 -15.377 1.00 86.62 106 LEU A O 1
ATOM 828 N N . ASP A 1 107 ? -11.925 -23.284 -14.676 1.00 88.25 107 ASP A N 1
ATOM 829 C CA . ASP A 1 107 ? -13.102 -22.523 -15.094 1.00 88.25 107 ASP A CA 1
ATOM 830 C C . ASP A 1 107 ? -12.719 -21.066 -15.436 1.00 88.25 107 ASP A C 1
ATOM 832 O O . ASP A 1 107 ? -12.980 -20.141 -14.651 1.00 88.25 107 ASP A O 1
ATOM 836 N N . PRO A 1 108 ? -12.046 -20.850 -16.584 1.00 84.81 108 PRO A N 1
ATOM 837 C CA . PRO A 1 108 ? -11.513 -19.540 -16.957 1.00 84.81 108 PRO A CA 1
ATOM 838 C C . PRO A 1 108 ? -12.614 -18.511 -17.236 1.00 84.81 108 PRO A C 1
ATOM 840 O O . PRO A 1 108 ? -12.444 -17.331 -16.921 1.00 84.81 108 PRO A O 1
ATOM 843 N N . ASP A 1 109 ? -13.747 -18.966 -17.773 1.00 83.62 109 ASP A N 1
ATOM 844 C CA . ASP A 1 109 ? -14.873 -18.115 -18.161 1.00 83.62 109 ASP A CA 1
ATOM 845 C C . ASP A 1 109 ? -15.914 -17.964 -17.049 1.00 83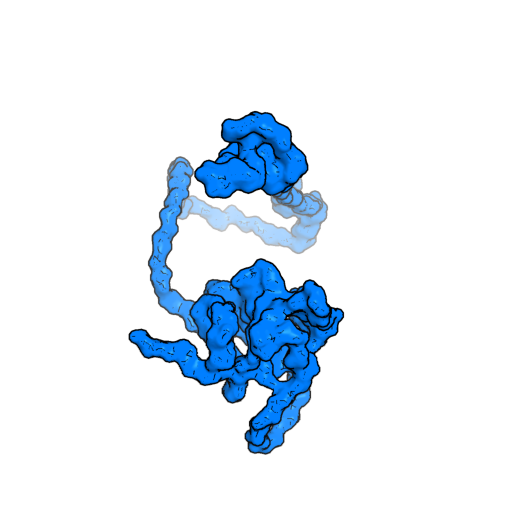.62 109 ASP A C 1
ATOM 847 O O . ASP A 1 109 ? -16.859 -17.188 -17.189 1.00 83.62 109 ASP A O 1
ATOM 851 N N . THR A 1 110 ? -15.726 -18.640 -15.909 1.00 85.75 110 THR A N 1
ATOM 852 C CA . THR A 1 110 ? -16.642 -18.648 -14.753 1.00 85.75 110 THR A CA 1
ATOM 853 C C . THR A 1 110 ? -18.058 -19.143 -15.070 1.00 85.75 110 THR A C 1
ATOM 855 O O . THR A 1 110 ? -19.005 -18.847 -14.340 1.00 85.75 110 THR A O 1
ATOM 858 N N . SER A 1 111 ? -18.228 -19.888 -16.166 1.00 86.12 111 SER A N 1
ATOM 859 C CA . SER A 1 111 ? -19.543 -20.318 -16.656 1.00 86.12 111 SER A CA 1
ATOM 860 C C . SER A 1 111 ? -20.203 -21.339 -15.731 1.00 86.12 111 SER A C 1
ATOM 862 O O . SER A 1 111 ? -21.421 -21.506 -15.761 1.00 86.12 111 SER A O 1
ATOM 864 N N . LYS A 1 112 ? -19.418 -22.009 -14.878 1.00 88.31 112 LYS A N 1
ATOM 865 C CA . LYS A 1 112 ? -19.927 -22.998 -13.921 1.00 88.31 112 LYS A CA 1
ATOM 866 C C . LYS A 1 112 ? -20.635 -22.366 -12.716 1.00 88.31 112 LYS A C 1
ATOM 868 O O . LYS A 1 112 ? -21.351 -23.071 -12.020 1.00 88.31 112 LYS A O 1
ATOM 873 N N . LEU A 1 113 ? -20.480 -21.059 -12.474 1.00 87.50 113 LEU A N 1
ATOM 874 C CA . LEU A 1 113 ? -21.117 -20.365 -11.340 1.00 87.50 113 LEU A CA 1
ATOM 875 C C . LEU A 1 113 ? -22.633 -20.188 -11.500 1.00 87.50 113 LEU A C 1
ATOM 877 O O . LEU A 1 113 ? -23.354 -20.079 -10.508 1.00 87.50 113 LEU A O 1
ATOM 881 N N . THR A 1 114 ? -23.096 -20.114 -12.746 1.00 86.69 114 THR A N 1
ATOM 882 C CA . THR A 1 114 ? -24.508 -19.907 -13.099 1.00 86.69 114 THR A CA 1
ATOM 883 C C . THR A 1 114 ? -25.208 -21.195 -13.504 1.00 86.69 114 THR A C 1
ATOM 885 O O . THR A 1 114 ? -26.414 -21.178 -13.728 1.00 86.69 114 THR A O 1
ATOM 888 N N . ALA A 1 115 ? -24.463 -22.291 -13.653 1.00 82.31 115 ALA A N 1
ATOM 889 C CA . ALA A 1 115 ? -25.044 -23.582 -13.973 1.00 82.31 115 ALA A CA 1
ATOM 890 C C . ALA A 1 115 ? -25.826 -24.105 -12.763 1.00 82.31 115 ALA A C 1
ATOM 892 O O . ALA A 1 115 ? -25.355 -24.018 -11.625 1.00 82.31 115 ALA A O 1
ATOM 893 N N . GLU A 1 116 ? -27.008 -24.666 -13.010 1.00 77.12 116 GLU A N 1
ATOM 894 C CA . GLU A 1 116 ? -27.684 -25.454 -11.986 1.00 77.12 116 GLU A CA 1
ATOM 895 C C . GLU A 1 116 ? -26.797 -26.648 -11.603 1.00 77.12 116 GLU A C 1
ATOM 897 O O . GLU A 1 116 ? -26.124 -27.221 -12.474 1.00 77.12 116 GLU A O 1
ATOM 902 N N . PRO A 1 117 ? -26.753 -27.019 -10.311 1.00 74.31 117 PRO A N 1
ATOM 903 C CA . PRO A 1 117 ? -25.934 -28.127 -9.849 1.00 74.31 117 PRO A CA 1
ATOM 904 C C . PRO A 1 117 ? -26.339 -29.396 -10.601 1.00 74.31 117 PRO A C 1
ATOM 906 O O . PRO A 1 117 ? -27.424 -29.942 -10.410 1.00 74.31 117 PRO A O 1
ATOM 909 N N . THR A 1 118 ? -25.466 -29.863 -11.495 1.00 65.50 118 THR A N 1
ATOM 910 C CA . THR A 1 118 ? -25.695 -31.097 -12.246 1.00 65.50 118 THR A CA 1
ATOM 911 C C . THR A 1 118 ? -25.398 -32.261 -11.311 1.00 65.50 118 THR A C 1
ATOM 913 O O . THR A 1 118 ? -24.264 -32.731 -11.216 1.00 65.50 118 THR A O 1
ATOM 916 N N . PHE A 1 119 ? -26.406 -32.683 -10.551 1.00 65.12 119 PHE A N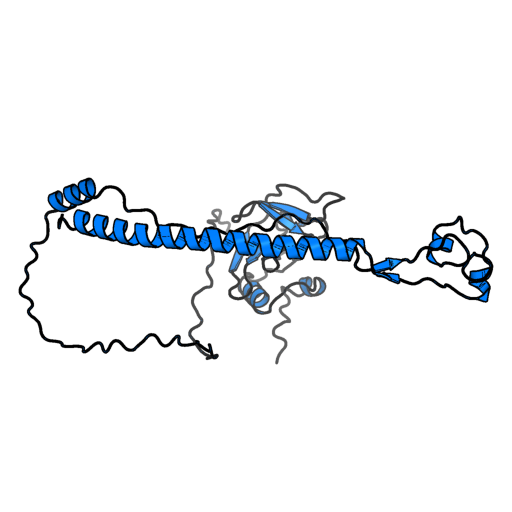 1
ATOM 917 C CA . PHE A 1 119 ? -26.287 -33.826 -9.659 1.00 65.12 119 PHE A CA 1
ATOM 918 C C . PHE A 1 119 ? -26.218 -35.101 -10.505 1.00 65.12 119 PHE A C 1
ATOM 920 O O . PHE A 1 119 ? -27.232 -35.644 -10.924 1.00 65.12 119 PHE A O 1
ATOM 927 N N . SER A 1 120 ? -25.006 -35.565 -10.805 1.00 54.66 120 SER A N 1
ATOM 928 C CA . SER A 1 120 ? -24.781 -36.784 -11.590 1.00 54.66 120 SER A CA 1
ATOM 929 C C . SER A 1 120 ? -24.764 -38.054 -10.728 1.00 54.66 120 SER A C 1
ATOM 931 O O . SER A 1 120 ? -24.123 -39.033 -11.098 1.00 54.66 120 SER A O 1
ATOM 933 N N . GLY A 1 121 ? -25.385 -38.022 -9.547 1.00 54.75 121 GLY A N 1
ATOM 934 C CA . GLY A 1 121 ? -25.476 -39.169 -8.651 1.00 54.75 121 GLY A CA 1
ATOM 935 C C . GLY A 1 121 ? -26.860 -39.795 -8.726 1.00 54.75 121 GLY A C 1
ATOM 936 O O . GLY A 1 121 ? -27.848 -39.107 -8.484 1.00 54.75 121 GLY A O 1
ATOM 937 N N . ASP A 1 122 ? -26.922 -41.094 -9.012 1.00 48.19 122 ASP A N 1
ATOM 938 C CA . ASP A 1 122 ? -28.076 -41.931 -8.683 1.00 48.19 122 ASP A CA 1
ATOM 939 C C . ASP A 1 122 ? -28.383 -41.749 -7.191 1.00 48.19 122 ASP A C 1
ATOM 941 O O . ASP A 1 122 ? -27.684 -42.280 -6.326 1.00 48.19 122 ASP A O 1
ATOM 945 N N . HIS A 1 123 ? -29.377 -40.921 -6.875 1.00 46.09 123 HIS A N 1
ATOM 946 C CA . HIS A 1 123 ? -29.840 -40.729 -5.511 1.00 46.09 123 HIS A CA 1
ATOM 947 C C . HIS A 1 123 ? -30.887 -41.815 -5.235 1.00 46.09 123 HIS A C 1
ATOM 949 O O . HIS A 1 123 ? -31.968 -41.754 -5.825 1.00 46.09 123 HIS A O 1
ATOM 955 N N . PRO A 1 124 ? -30.620 -42.809 -4.369 1.00 48.84 124 PRO A N 1
ATOM 956 C CA . PRO A 1 124 ? -31.683 -43.674 -3.887 1.00 48.84 124 PRO A CA 1
ATOM 957 C C . PRO A 1 124 ? -32.619 -42.826 -3.010 1.00 48.84 124 PRO A C 1
ATOM 959 O O . PRO A 1 124 ? -32.185 -42.234 -2.024 1.00 48.84 124 PRO A O 1
ATOM 962 N N . ASP A 1 125 ? -33.873 -42.730 -3.445 1.00 44.00 125 ASP A N 1
ATOM 963 C CA . ASP A 1 125 ? -35.081 -42.342 -2.709 1.00 44.00 125 ASP A CA 1
ATOM 964 C C . ASP A 1 125 ? -35.083 -41.021 -1.904 1.00 44.00 125 ASP A C 1
ATOM 966 O O . ASP A 1 125 ? -34.835 -40.956 -0.704 1.00 44.00 125 ASP A O 1
ATOM 970 N N . GLY A 1 126 ? -35.509 -39.954 -2.587 1.00 46.56 126 GLY A N 1
ATOM 971 C CA . GLY A 1 126 ? -36.816 -39.334 -2.330 1.00 46.56 126 GLY A CA 1
ATOM 972 C C . GLY A 1 126 ? -37.120 -38.744 -0.949 1.00 46.56 126 GLY A C 1
ATOM 973 O O . GLY A 1 126 ? -38.023 -39.235 -0.285 1.00 46.56 126 GLY A O 1
ATOM 974 N N . LEU A 1 127 ? -36.519 -37.604 -0.590 1.00 42.56 127 LEU A N 1
ATOM 975 C CA . LEU A 1 127 ? -37.126 -36.640 0.345 1.00 42.56 127 LEU A CA 1
ATOM 976 C C . LEU A 1 127 ? -36.756 -35.199 -0.048 1.00 42.56 127 LEU A C 1
ATOM 978 O O . LEU A 1 127 ? -35.665 -34.713 0.238 1.00 42.56 127 LEU A O 1
ATOM 982 N N . SER A 1 128 ? -37.682 -34.500 -0.705 1.00 40.31 128 SER A N 1
ATOM 983 C CA . SER A 1 128 ? -37.584 -33.061 -0.970 1.00 40.31 128 SER A CA 1
ATOM 984 C C . SER A 1 128 ? -37.967 -32.262 0.281 1.00 40.31 128 SER A C 1
ATOM 986 O O . SER A 1 128 ? -39.097 -32.366 0.753 1.00 40.31 128 SER A O 1
ATOM 988 N N . GLN A 1 129 ? -37.067 -31.418 0.792 1.00 39.47 129 GLN A N 1
ATOM 989 C CA . GLN A 1 129 ? -37.411 -30.345 1.734 1.00 39.47 129 GLN A CA 1
ATOM 990 C C . GLN A 1 129 ? -37.083 -28.978 1.115 1.00 39.47 129 GLN A C 1
ATOM 992 O O . GLN A 1 129 ? -35.922 -28.733 0.787 1.00 39.47 129 GLN A O 1
ATOM 997 N N . PRO A 1 130 ? -38.062 -28.064 0.972 1.00 44.56 130 PRO A N 1
ATOM 998 C CA . PRO A 1 130 ? -37.797 -26.666 0.674 1.00 44.56 130 PRO A CA 1
ATOM 999 C C . PRO A 1 130 ? -37.756 -25.844 1.973 1.00 44.56 130 PRO A C 1
ATOM 1001 O O . PRO A 1 130 ? -38.701 -25.860 2.759 1.00 44.56 130 PRO A O 1
ATOM 1004 N N . GLY A 1 131 ? -36.670 -25.096 2.176 1.00 38.84 131 GLY A N 1
ATOM 1005 C CA . GLY A 1 131 ? -36.544 -24.117 3.261 1.00 38.84 131 GLY A CA 1
ATOM 1006 C C . GLY A 1 131 ? -35.108 -23.967 3.757 1.00 38.84 131 GLY A C 1
ATOM 1007 O O . GLY A 1 131 ? -34.775 -24.469 4.824 1.00 38.84 131 GLY A O 1
ATOM 1008 N N . LEU A 1 132 ? -34.242 -23.305 2.983 1.00 42.06 132 LEU A N 1
ATOM 1009 C CA . LEU A 1 132 ? -32.871 -23.011 3.413 1.00 42.06 132 LEU A CA 1
ATOM 1010 C C . LEU A 1 132 ? -32.813 -21.663 4.136 1.00 42.06 132 LEU A C 1
ATOM 1012 O O . LEU A 1 132 ? -32.738 -20.605 3.513 1.00 42.06 132 LEU A O 1
ATOM 1016 N N . ASP A 1 133 ? -32.805 -21.737 5.465 1.00 38.94 133 ASP A N 1
ATOM 1017 C CA . ASP A 1 133 ? -32.193 -20.728 6.322 1.00 38.94 133 ASP A CA 1
ATOM 1018 C C . ASP A 1 133 ? -30.675 -20.711 6.079 1.00 38.94 133 ASP A C 1
ATOM 1020 O O . ASP A 1 133 ? -30.025 -21.756 5.973 1.00 38.94 133 ASP A O 1
ATOM 1024 N N . PHE A 1 134 ? -30.087 -19.516 6.008 1.00 40.47 134 PHE A N 1
ATOM 1025 C CA . PHE A 1 134 ? -28.642 -19.320 5.890 1.00 40.47 134 PHE A CA 1
ATOM 1026 C C . PHE A 1 134 ? -27.934 -19.776 7.177 1.00 40.47 134 PHE A C 1
ATOM 1028 O O . PHE A 1 134 ? -27.657 -18.980 8.076 1.00 40.47 134 PHE A O 1
ATOM 1035 N N . GLY A 1 135 ? -27.638 -21.071 7.275 1.00 43.41 135 GLY A N 1
ATOM 1036 C CA . GLY A 1 135 ? -26.882 -21.651 8.377 1.00 43.41 135 GLY A CA 1
ATOM 1037 C C . GLY A 1 135 ? -25.428 -21.182 8.361 1.00 43.41 135 GLY A C 1
ATOM 1038 O O . GLY A 1 135 ? -24.599 -21.700 7.615 1.00 43.41 135 GLY A O 1
ATOM 1039 N N . LEU A 1 136 ? -25.094 -20.206 9.207 1.00 43.78 136 LEU A N 1
ATOM 1040 C CA . LEU A 1 136 ? -23.708 -19.910 9.557 1.00 43.78 136 LEU A CA 1
ATOM 1041 C C . LEU A 1 136 ? -23.185 -21.054 10.437 1.00 43.78 136 LEU A C 1
ATOM 1043 O O . LEU A 1 136 ? -23.444 -21.084 11.638 1.00 43.78 136 LEU A O 1
ATOM 1047 N N . ILE A 1 137 ? -22.454 -21.998 9.848 1.00 47.84 137 ILE A N 1
ATOM 1048 C CA . ILE A 1 137 ? -21.793 -23.064 10.607 1.00 47.84 137 ILE A CA 1
ATOM 1049 C C . ILE A 1 137 ? -20.520 -22.476 11.234 1.00 47.84 137 ILE A C 1
ATOM 1051 O O . ILE A 1 137 ? -19.498 -22.312 10.568 1.00 47.84 137 ILE A O 1
ATOM 1055 N N . ASP A 1 138 ? -20.582 -22.114 12.517 1.00 42.56 138 ASP A N 1
ATOM 1056 C CA . ASP A 1 138 ? -19.398 -21.726 13.292 1.00 42.56 138 ASP A CA 1
ATOM 1057 C C . ASP A 1 138 ? -18.747 -22.993 13.871 1.00 42.56 138 ASP A C 1
ATOM 1059 O O . ASP A 1 138 ? -19.142 -23.484 14.926 1.00 42.56 138 ASP A O 1
ATOM 1063 N N . VAL A 1 139 ? -17.752 -23.555 13.175 1.00 45.22 139 VAL A N 1
ATOM 1064 C CA . VAL A 1 139 ? -16.992 -24.757 13.605 1.00 45.22 139 VAL A CA 1
ATOM 1065 C C . VAL A 1 139 ? -15.958 -24.396 14.693 1.00 45.22 139 VAL A C 1
ATOM 1067 O O . VAL A 1 139 ? -14.782 -24.747 14.638 1.00 45.22 139 VAL A O 1
ATOM 1070 N N . GLY A 1 140 ? -16.368 -23.585 15.665 1.00 41.50 140 GLY A N 1
ATOM 1071 C CA . GLY A 1 140 ? -15.468 -22.738 16.437 1.00 41.50 140 GLY A CA 1
ATOM 1072 C C . GLY A 1 140 ? -15.330 -23.059 17.919 1.00 41.50 140 GLY A C 1
ATOM 1073 O O . GLY A 1 140 ? -15.080 -22.115 18.654 1.00 41.50 140 GLY A O 1
ATOM 1074 N N . ASP A 1 141 ? -15.485 -24.306 18.381 1.00 36.22 141 ASP A N 1
ATOM 1075 C CA . ASP A 1 141 ? -15.327 -24.605 19.818 1.00 36.22 141 ASP A CA 1
ATOM 1076 C C . ASP A 1 141 ? -14.873 -26.047 20.117 1.00 36.22 141 ASP A C 1
ATOM 1078 O O . ASP A 1 141 ? -15.590 -26.830 20.727 1.00 36.22 141 ASP A O 1
ATOM 1082 N N . CYS A 1 142 ? -13.662 -26.432 19.692 1.00 33.25 142 CYS A N 1
ATOM 1083 C CA . CYS A 1 142 ? -13.020 -27.676 20.156 1.00 33.25 142 CYS A CA 1
ATOM 1084 C C . CYS A 1 142 ? -11.484 -27.683 20.007 1.00 33.25 142 CYS A C 1
ATOM 1086 O O . CYS A 1 142 ? -10.927 -28.630 19.474 1.00 33.25 142 CYS A O 1
ATOM 1088 N N . VAL A 1 143 ? -10.751 -26.671 20.497 1.00 35.75 143 VAL A N 1
ATOM 1089 C CA . VAL A 1 143 ? -9.306 -26.852 20.788 1.00 35.75 143 VAL A CA 1
ATOM 1090 C C . VAL A 1 143 ? -8.898 -26.073 22.041 1.00 35.75 143 VAL A C 1
ATOM 1092 O O . VAL A 1 143 ? -8.657 -24.865 22.021 1.00 35.75 143 VAL A O 1
ATOM 1095 N N . ARG A 1 144 ? -8.799 -26.799 23.159 1.00 34.88 144 ARG A N 1
ATOM 1096 C CA . ARG A 1 144 ? -8.145 -26.372 24.403 1.00 34.88 144 ARG A CA 1
ATOM 1097 C C . ARG A 1 144 ? -6.626 -26.572 24.259 1.00 34.88 144 ARG A C 1
ATOM 1099 O O . ARG A 1 144 ? -6.203 -27.680 23.975 1.00 34.88 144 ARG A O 1
ATOM 1106 N N . ARG A 1 145 ? -5.871 -25.489 24.509 1.00 36.19 145 ARG A N 1
ATOM 1107 C CA . ARG A 1 145 ? -4.469 -25.359 24.992 1.00 36.19 145 ARG A CA 1
ATOM 1108 C C . ARG A 1 145 ? -3.427 -26.420 24.587 1.00 36.19 145 ARG A C 1
ATOM 1110 O O . ARG A 1 145 ? -3.538 -27.548 25.034 1.00 36.19 145 ARG A O 1
ATOM 1117 N N . THR A 1 146 ? -2.297 -25.956 24.036 1.00 38.66 146 THR A N 1
ATOM 1118 C CA . THR A 1 146 ? -0.971 -25.903 24.714 1.00 38.66 146 THR A CA 1
ATOM 1119 C C . THR A 1 146 ? 0.081 -25.186 23.846 1.00 38.66 146 THR A C 1
ATOM 1121 O O . THR A 1 146 ? -0.100 -25.107 22.638 1.00 38.66 146 THR A O 1
ATOM 1124 N N . ALA A 1 147 ? 1.170 -24.741 24.495 1.00 35.44 147 ALA A N 1
ATOM 1125 C CA . ALA A 1 147 ? 2.382 -24.050 24.010 1.00 35.44 147 ALA A CA 1
ATOM 1126 C C . ALA A 1 147 ? 2.238 -22.518 23.866 1.00 35.44 147 ALA A C 1
ATOM 1128 O O . ALA A 1 147 ? 1.433 -22.039 23.077 1.00 35.44 147 ALA A O 1
ATOM 1129 N N . SER A 1 148 ? 2.778 -21.675 24.759 1.00 47.38 148 SER A N 1
ATOM 1130 C CA . SER A 1 148 ? 4.182 -21.435 25.167 1.00 47.38 148 SER A CA 1
ATOM 1131 C C . SER A 1 148 ? 5.025 -20.865 24.031 1.00 47.38 148 SER A C 1
ATOM 1133 O O . SER A 1 148 ? 5.597 -21.629 23.267 1.00 47.38 148 SER A O 1
ATOM 1135 N N . GLU A 1 149 ? 5.105 -19.536 23.948 1.00 38.41 149 GLU A N 1
ATOM 1136 C CA . GLU A 1 149 ? 6.200 -18.846 23.267 1.00 38.41 149 GLU A CA 1
ATOM 1137 C C . GLU A 1 149 ? 6.312 -17.399 23.763 1.00 38.41 149 GLU A C 1
ATOM 1139 O O . GLU A 1 149 ? 5.322 -16.720 24.056 1.00 38.41 149 GLU A O 1
ATOM 1144 N N . ASP A 1 150 ? 7.564 -16.997 23.936 1.00 38.75 150 ASP A N 1
ATOM 1145 C CA . ASP A 1 150 ? 8.039 -15.882 24.735 1.00 38.75 150 ASP A CA 1
ATOM 1146 C C . ASP A 1 150 ? 7.718 -14.519 24.122 1.00 38.75 150 ASP A C 1
ATOM 1148 O O . ASP A 1 150 ? 8.282 -14.099 23.112 1.00 38.75 150 ASP A O 1
ATOM 1152 N N . VAL A 1 151 ? 6.861 -13.760 24.805 1.00 36.19 151 VAL A N 1
ATOM 1153 C CA . VAL A 1 151 ? 6.733 -12.320 24.582 1.00 36.19 151 VAL A CA 1
ATOM 1154 C C . VAL A 1 151 ? 7.644 -11.615 25.575 1.00 36.19 151 VAL A C 1
ATOM 1156 O O . VAL A 1 151 ? 7.302 -11.445 26.749 1.00 36.19 151 VAL A O 1
ATOM 1159 N N . VAL A 1 152 ? 8.800 -11.168 25.080 1.00 39.16 152 VAL A N 1
ATOM 1160 C CA . VAL A 1 152 ? 9.662 -10.189 25.751 1.00 39.16 152 VAL A CA 1
ATOM 1161 C C . VAL A 1 152 ? 8.845 -8.917 25.964 1.00 39.16 152 VAL A C 1
ATOM 1163 O O . VAL A 1 152 ? 8.722 -8.044 25.106 1.00 39.16 152 VAL A O 1
ATOM 1166 N N . THR A 1 153 ? 8.228 -8.848 27.137 1.00 35.16 153 THR A N 1
ATOM 1167 C CA . THR A 1 153 ? 7.493 -7.686 27.607 1.00 35.16 153 THR A CA 1
ATOM 1168 C C . THR A 1 153 ? 8.525 -6.761 28.233 1.00 35.16 153 THR A C 1
ATOM 1170 O O . THR A 1 153 ? 8.990 -7.005 29.345 1.00 35.16 153 THR A O 1
ATOM 1173 N N . LEU A 1 154 ? 8.912 -5.707 27.513 1.00 34.84 154 LEU A N 1
ATOM 1174 C CA . LEU A 1 154 ? 9.659 -4.591 28.086 1.00 34.84 154 LEU A CA 1
ATOM 1175 C C . LEU A 1 154 ? 8.798 -3.955 29.188 1.00 34.84 154 LEU A C 1
ATOM 1177 O O . LEU A 1 154 ? 7.918 -3.133 28.927 1.00 34.84 154 LEU A O 1
ATOM 1181 N N . LYS A 1 155 ? 9.034 -4.391 30.431 1.00 33.69 155 LYS A N 1
ATOM 1182 C CA . LYS A 1 155 ? 8.554 -3.749 31.655 1.00 33.69 155 LYS A CA 1
ATOM 1183 C C . LYS A 1 155 ? 9.136 -2.340 31.692 1.00 33.69 155 LYS A C 1
ATOM 1185 O O . LYS A 1 155 ? 10.299 -2.145 32.031 1.00 33.69 155 LYS A O 1
ATOM 1190 N N . ILE A 1 156 ? 8.312 -1.353 31.360 1.00 42.25 156 ILE A N 1
ATOM 1191 C CA . ILE A 1 156 ? 8.546 0.023 31.785 1.00 42.25 156 ILE A CA 1
ATOM 1192 C C . ILE A 1 156 ? 8.345 0.015 33.301 1.00 42.25 156 ILE A C 1
ATOM 1194 O O . ILE A 1 156 ? 7.220 -0.100 33.786 1.00 42.25 156 ILE A O 1
ATOM 1198 N N . ILE A 1 157 ? 9.459 0.046 34.028 1.00 38.34 157 ILE A N 1
ATOM 1199 C CA . ILE A 1 157 ? 9.513 0.208 35.478 1.00 38.34 157 ILE A CA 1
ATOM 1200 C C . ILE A 1 157 ? 8.985 1.617 35.772 1.00 38.34 157 ILE A C 1
ATOM 1202 O O . ILE A 1 157 ? 9.689 2.610 35.606 1.00 38.34 157 ILE A O 1
ATOM 1206 N N . GLY A 1 158 ? 7.700 1.711 36.111 1.00 39.97 158 GLY A N 1
ATOM 1207 C CA . GLY A 1 158 ? 7.161 2.874 36.807 1.00 39.97 158 GLY A CA 1
ATOM 1208 C C . GLY A 1 158 ? 7.603 2.809 38.272 1.00 39.97 158 GLY A C 1
ATOM 1209 O O . GLY A 1 158 ? 7.684 1.703 38.803 1.00 39.97 158 GLY A O 1
ATOM 1210 N N . PRO A 1 159 ? 7.914 3.945 38.916 1.00 52.03 159 PRO A N 1
ATOM 1211 C CA . PRO A 1 159 ? 8.387 3.955 40.293 1.00 52.03 159 PRO A CA 1
ATOM 1212 C C . PRO A 1 159 ? 7.354 3.316 41.224 1.00 52.03 159 PRO A C 1
ATOM 1214 O O . PRO A 1 159 ? 6.171 3.673 41.211 1.00 52.03 159 PRO A O 1
ATOM 1217 N N . ASP A 1 160 ? 7.848 2.361 42.008 1.00 43.75 160 ASP A N 1
ATOM 1218 C CA . ASP A 1 160 ? 7.145 1.618 43.041 1.00 43.75 160 ASP A CA 1
ATOM 1219 C C . ASP A 1 160 ? 6.388 2.564 43.976 1.00 43.75 160 ASP A C 1
ATOM 1221 O O . ASP A 1 160 ? 6.945 3.201 44.868 1.00 43.75 160 ASP A O 1
ATOM 1225 N N . SER A 1 161 ? 5.076 2.642 43.776 1.00 47.84 161 SER A N 1
ATOM 1226 C CA . SER A 1 161 ? 4.157 3.094 44.813 1.00 47.84 161 SER A CA 1
ATOM 1227 C C . SER A 1 161 ? 3.781 1.852 45.605 1.00 47.84 161 SER A C 1
ATOM 1229 O O . SER A 1 161 ? 2.923 1.069 45.195 1.00 47.84 161 SER A O 1
ATOM 1231 N N . ALA A 1 162 ? 4.481 1.662 46.722 1.00 44.53 162 ALA A N 1
ATOM 1232 C CA . ALA A 1 162 ? 4.136 0.714 47.764 1.00 44.53 162 ALA A CA 1
ATOM 1233 C C . ALA A 1 162 ? 2.655 0.889 48.134 1.00 44.53 162 ALA A C 1
ATOM 1235 O O . ALA A 1 162 ? 2.265 1.842 48.806 1.00 44.53 162 ALA A O 1
ATOM 1236 N N . ARG A 1 163 ? 1.811 -0.016 47.636 1.00 42.25 163 ARG A N 1
ATOM 1237 C CA . ARG A 1 163 ? 0.425 -0.148 48.069 1.00 42.25 163 ARG A CA 1
ATOM 1238 C C . ARG A 1 163 ? 0.431 -1.135 49.224 1.00 42.25 163 ARG A C 1
ATOM 1240 O O . ARG A 1 163 ? 0.394 -2.345 49.018 1.00 42.25 163 ARG A O 1
ATOM 1247 N N . THR A 1 164 ? 0.541 -0.601 50.433 1.00 49.41 164 THR A N 1
ATOM 1248 C CA . THR A 1 164 ? 0.164 -1.317 51.644 1.00 49.41 164 THR A CA 1
ATOM 1249 C C . THR A 1 164 ? -1.330 -1.620 51.542 1.00 49.41 164 THR A C 1
ATOM 1251 O O . THR A 1 164 ? -2.167 -0.723 51.438 1.00 49.41 164 THR A O 1
ATOM 1254 N N . ASN A 1 165 ? -1.664 -2.906 51.477 1.00 49.34 165 ASN A N 1
ATOM 1255 C CA . ASN A 1 165 ? -3.021 -3.371 51.720 1.00 49.34 165 ASN A CA 1
ATOM 1256 C C . ASN A 1 165 ? -3.242 -3.316 53.233 1.00 49.34 165 ASN A C 1
ATOM 1258 O O . ASN A 1 165 ? -3.083 -4.323 53.914 1.00 49.34 165 ASN A O 1
ATOM 1262 N N . ASP A 1 166 ? -3.570 -2.133 53.748 1.00 47.12 166 ASP A N 1
ATOM 1263 C CA . ASP A 1 166 ? -4.204 -2.021 55.058 1.00 47.12 166 ASP A CA 1
ATOM 1264 C C . ASP A 1 166 ? -5.693 -2.337 54.894 1.00 47.12 166 ASP A C 1
ATOM 1266 O O . ASP A 1 166 ? -6.529 -1.495 54.556 1.00 47.12 166 ASP A O 1
ATOM 1270 N N . GLU A 1 167 ? -6.008 -3.611 55.106 1.00 54.53 167 GLU A N 1
ATOM 1271 C CA . GLU A 1 167 ? -7.339 -4.092 55.450 1.00 54.53 167 GLU A CA 1
ATOM 1272 C C . GLU A 1 167 ? -7.686 -3.610 56.862 1.00 54.53 167 GLU A C 1
ATOM 1274 O O . GLU A 1 167 ? -7.481 -4.332 57.830 1.00 54.53 167 GLU A O 1
ATOM 1279 N N . SER A 1 168 ? -8.182 -2.381 57.014 1.00 57.06 168 SER A N 1
ATOM 1280 C CA . SER A 1 168 ? -8.818 -1.911 58.257 1.00 57.06 168 SER A CA 1
ATOM 1281 C C . SER A 1 168 ? -9.529 -0.579 58.024 1.00 57.06 168 SER A C 1
ATOM 1283 O O . SER A 1 168 ? -8.890 0.468 57.982 1.00 57.06 168 SER A O 1
ATOM 1285 N N . GLY A 1 169 ? -10.860 -0.579 57.887 1.00 46.16 169 GLY A N 1
ATOM 1286 C CA . GLY A 1 169 ? -11.597 0.687 57.838 1.00 46.16 169 GLY A CA 1
ATOM 1287 C C . GLY A 1 169 ? -13.087 0.595 57.525 1.00 46.16 169 GLY A C 1
ATOM 1288 O O . GLY A 1 169 ? -13.494 0.836 56.396 1.00 46.16 169 GLY A O 1
ATOM 1289 N N . GLY A 1 170 ? -13.887 0.301 58.553 1.00 44.97 170 GLY A N 1
ATOM 1290 C CA . GLY A 1 170 ? -15.192 0.930 58.800 1.00 44.97 170 GLY A CA 1
ATOM 1291 C C . GLY A 1 170 ? -16.227 0.923 57.673 1.00 44.97 170 GLY A C 1
ATOM 1292 O O . GLY A 1 170 ? -16.359 1.882 56.916 1.00 44.97 170 GLY A O 1
ATOM 1293 N N . ALA A 1 171 ? -17.068 -0.108 57.659 1.00 46.31 171 ALA A N 1
ATOM 1294 C CA . ALA A 1 171 ? -18.331 -0.140 56.930 1.00 46.31 171 ALA A CA 1
ATOM 1295 C C . ALA A 1 171 ? -19.405 0.748 57.599 1.00 46.31 171 ALA A C 1
ATOM 1297 O O . ALA A 1 171 ? -20.468 0.250 57.955 1.00 46.31 171 ALA A O 1
ATOM 1298 N N . ASP A 1 172 ? -19.144 2.049 57.765 1.00 48.66 172 ASP A N 1
ATOM 1299 C CA . ASP A 1 172 ? -20.096 2.984 58.387 1.00 48.66 172 ASP A CA 1
ATOM 1300 C C . ASP A 1 172 ? -20.433 4.169 57.475 1.00 48.66 172 ASP A C 1
ATOM 1302 O O . ASP A 1 172 ? -20.138 5.339 57.710 1.00 48.66 172 ASP A O 1
ATOM 1306 N N . GLY A 1 173 ? -21.027 3.827 56.336 1.00 50.31 173 GLY A N 1
ATOM 1307 C CA . GLY A 1 173 ? -21.482 4.793 55.355 1.00 50.31 173 GLY A CA 1
ATOM 1308 C C . GLY A 1 173 ? -22.633 4.224 54.556 1.00 50.31 173 GLY A C 1
ATOM 1309 O O . GLY A 1 173 ? -22.475 3.903 53.376 1.00 50.31 173 GLY A O 1
ATOM 1310 N N . THR A 1 174 ? -23.807 4.116 55.180 1.00 53.03 174 THR A N 1
ATOM 1311 C CA . THR A 1 174 ? -25.101 4.017 54.495 1.00 53.03 174 THR A CA 1
ATOM 1312 C C . THR A 1 174 ? -25.272 5.222 53.572 1.00 53.03 174 THR A C 1
ATOM 1314 O O . THR A 1 174 ? -25.965 6.192 53.869 1.00 53.03 174 THR A O 1
ATOM 1317 N N . THR A 1 175 ? -24.626 5.179 52.409 1.00 60.41 175 THR A N 1
ATOM 1318 C CA . THR A 1 175 ? -24.911 6.071 51.293 1.00 60.41 175 THR A CA 1
ATOM 1319 C C . THR A 1 175 ? -26.298 5.692 50.799 1.00 60.41 175 THR A C 1
ATOM 1321 O O . THR A 1 175 ? -26.461 4.819 49.946 1.00 60.41 175 THR A O 1
ATOM 1324 N N . GLY A 1 176 ? -27.314 6.309 51.411 1.00 72.62 176 GLY A N 1
ATOM 1325 C CA . GLY A 1 176 ? -28.723 6.092 51.116 1.00 72.62 176 GLY A CA 1
ATOM 1326 C C . GLY A 1 176 ? -28.926 5.986 49.611 1.00 72.62 176 GLY A C 1
ATOM 1327 O O . GLY A 1 176 ? -28.608 6.906 48.848 1.00 72.62 176 GLY A O 1
ATOM 1328 N N . ARG A 1 177 ? -29.368 4.806 49.167 1.00 79.12 177 ARG A N 1
ATOM 1329 C CA . ARG A 1 177 ? -29.479 4.456 47.752 1.00 79.12 177 ARG A CA 1
ATOM 1330 C C . ARG A 1 177 ? -30.385 5.489 47.085 1.00 79.12 177 ARG A C 1
ATOM 1332 O O . ARG A 1 177 ? -31.591 5.500 47.314 1.00 79.12 177 ARG A O 1
ATOM 1339 N N . ARG A 1 178 ? -29.805 6.385 46.279 1.00 81.50 178 ARG A N 1
ATOM 1340 C CA . ARG A 1 178 ? -30.555 7.499 45.680 1.00 81.50 178 ARG A CA 1
ATOM 1341 C C . ARG A 1 178 ? -31.783 7.003 44.940 1.00 81.50 178 ARG A C 1
ATOM 1343 O O . ARG A 1 178 ? -31.701 6.075 44.120 1.00 81.50 178 ARG A O 1
ATOM 1350 N N . SER A 1 179 ? -32.898 7.692 45.157 1.00 91.25 179 SER A N 1
ATOM 1351 C CA . SER A 1 179 ? -34.134 7.376 44.458 1.00 91.25 179 SER A CA 1
ATOM 1352 C C . SER A 1 179 ? -33.931 7.511 42.946 1.00 91.25 179 SER A C 1
ATOM 1354 O O . SER A 1 179 ? -33.068 8.245 42.445 1.00 91.25 179 SER A O 1
ATOM 1356 N N . TRP A 1 180 ? -34.717 6.769 42.168 1.00 90.75 180 TRP A N 1
ATOM 1357 C CA . TRP A 1 180 ? -34.647 6.849 40.708 1.00 90.75 180 TRP A CA 1
ATOM 1358 C C . TRP A 1 180 ? -34.871 8.285 40.194 1.00 90.75 180 TRP A C 1
ATOM 1360 O O . TRP A 1 180 ? -34.175 8.717 39.272 1.00 90.75 180 TRP A O 1
ATOM 1370 N N . ARG A 1 181 ? -35.757 9.057 40.845 1.00 92.06 181 ARG A N 1
ATOM 1371 C CA . ARG A 1 181 ? -36.023 10.466 40.509 1.00 92.06 181 ARG A CA 1
ATOM 1372 C C . ARG A 1 181 ? -34.773 11.334 40.686 1.00 92.06 181 ARG A C 1
ATOM 1374 O O . ARG A 1 181 ? -34.396 12.028 39.744 1.00 92.06 181 ARG A O 1
ATOM 1381 N N . GLN A 1 182 ? -34.067 11.209 41.813 1.00 89.31 182 GLN A N 1
ATOM 1382 C CA . GLN A 1 182 ? -32.805 11.925 42.062 1.00 89.31 182 GLN A CA 1
ATOM 1383 C C . GLN A 1 182 ? -31.736 11.582 41.011 1.00 89.31 182 GLN A C 1
ATOM 1385 O O . GLN A 1 182 ? -31.077 12.469 40.472 1.00 89.31 182 GLN A O 1
ATOM 1390 N N . ARG A 1 183 ? -31.612 10.301 40.627 1.00 89.62 183 ARG A N 1
ATOM 1391 C CA . ARG A 1 183 ? -30.680 9.869 39.566 1.00 89.62 183 ARG A CA 1
ATOM 1392 C C . ARG A 1 183 ? -31.037 10.418 38.181 1.00 89.62 183 ARG A C 1
ATOM 1394 O O . ARG A 1 183 ? -30.141 10.581 37.351 1.00 89.62 183 ARG A O 1
ATOM 1401 N N . ARG A 1 184 ? -32.321 10.656 37.893 1.00 91.62 184 ARG A N 1
ATOM 1402 C CA . ARG A 1 184 ? -32.779 11.250 36.625 1.00 91.62 184 ARG A CA 1
ATOM 1403 C C . ARG A 1 184 ? -32.499 12.752 36.580 1.00 91.62 184 ARG A C 1
ATOM 1405 O O . ARG A 1 184 ? -32.026 13.228 35.552 1.00 91.62 184 ARG A O 1
ATOM 1412 N N . VAL A 1 185 ? -32.733 13.467 37.684 1.00 91.75 185 VAL A N 1
ATOM 1413 C CA . VAL A 1 185 ? -32.413 14.900 37.812 1.00 91.75 185 VAL A CA 1
ATOM 1414 C C . VAL A 1 185 ? -30.906 15.127 37.682 1.00 91.75 185 VAL A C 1
ATOM 1416 O O . VAL A 1 185 ? -30.496 15.890 36.813 1.00 91.75 185 VAL A O 1
ATOM 1419 N N . ALA A 1 186 ? -30.078 14.369 38.411 1.00 89.00 186 ALA A N 1
ATOM 1420 C CA . ALA A 1 186 ? -28.617 14.467 38.317 1.00 89.00 186 ALA A CA 1
ATOM 1421 C C . ALA A 1 186 ? -28.084 14.180 36.898 1.00 89.00 186 ALA A C 1
ATOM 1423 O O . ALA A 1 186 ? -27.158 14.835 36.431 1.00 89.00 186 ALA A O 1
ATOM 1424 N N . ARG A 1 187 ? -28.692 13.235 36.161 1.00 90.69 187 ARG A N 1
ATOM 1425 C CA . ARG A 1 187 ? -28.343 12.981 34.750 1.00 90.69 187 ARG A CA 1
ATOM 1426 C C . ARG A 1 187 ? -28.704 14.138 33.820 1.00 90.69 187 ARG A C 1
ATOM 1428 O O . ARG A 1 187 ? -27.965 14.379 32.873 1.00 90.69 187 ARG A O 1
ATOM 1435 N N . ARG A 1 188 ? -29.835 14.813 34.053 1.00 93.38 188 ARG A N 1
ATOM 1436 C CA . ARG A 1 188 ? -30.230 15.995 33.271 1.00 93.38 188 ARG A CA 1
ATOM 1437 C C . ARG A 1 188 ? -29.305 17.174 33.566 1.00 93.38 188 ARG A C 1
ATOM 1439 O O . ARG A 1 188 ? -28.838 17.790 32.618 1.00 93.38 188 ARG A O 1
ATOM 1446 N N . ALA A 1 189 ? -28.990 17.407 34.841 1.00 92.88 189 ALA A N 1
ATOM 1447 C CA . ALA A 1 189 ? -28.071 18.458 35.278 1.00 92.88 189 ALA A CA 1
ATOM 1448 C C . ALA A 1 189 ? -26.648 18.255 34.733 1.00 92.88 189 ALA A C 1
ATOM 1450 O O . ALA A 1 189 ? -26.052 19.186 34.207 1.00 92.88 189 ALA A O 1
ATOM 1451 N N . ALA A 1 190 ? -26.128 17.022 34.768 1.00 93.56 190 ALA A N 1
ATOM 1452 C CA . ALA A 1 190 ? -24.801 16.711 34.233 1.00 93.56 190 ALA A CA 1
ATOM 1453 C C . ALA A 1 190 ? -24.697 16.862 32.703 1.00 93.56 190 ALA A C 1
ATOM 1455 O O . ALA A 1 190 ? -23.595 16.933 32.168 1.00 93.56 190 ALA A O 1
ATOM 1456 N N . GLY A 1 191 ? -25.815 16.872 31.972 1.00 95.88 191 GLY A N 1
ATOM 1457 C CA . GLY A 1 191 ? -25.804 16.968 30.515 1.00 95.88 191 GLY A CA 1
ATOM 1458 C C . GLY A 1 191 ? -25.100 15.791 29.819 1.00 95.88 191 GLY A C 1
ATOM 1459 O O . GLY A 1 191 ? -25.024 14.662 30.323 1.00 95.88 191 GLY A O 1
ATOM 1460 N N . ARG A 1 192 ? -24.606 16.032 28.598 1.00 96.81 192 ARG A N 1
ATOM 1461 C CA . ARG A 1 192 ? -23.936 15.004 27.784 1.00 96.81 192 ARG A CA 1
ATOM 1462 C C . ARG A 1 192 ? -22.521 14.747 28.300 1.00 96.81 192 ARG A C 1
ATOM 1464 O O . ARG A 1 192 ? -21.778 15.681 28.576 1.00 96.81 192 ARG A O 1
ATOM 1471 N N . LYS A 1 193 ? -22.129 13.469 28.357 1.00 97.06 193 LYS A N 1
ATOM 1472 C CA . LYS A 1 193 ? -20.751 13.074 28.677 1.00 97.06 193 LYS A CA 1
ATOM 1473 C C . LYS A 1 193 ? -19.786 13.731 27.674 1.00 97.06 193 LYS A C 1
ATOM 1475 O O . LYS A 1 193 ? -20.052 13.628 26.470 1.00 97.06 193 LYS A O 1
ATOM 1480 N N . PRO A 1 194 ? -18.679 14.346 28.130 1.00 97.81 194 PRO A N 1
ATOM 1481 C CA . PRO A 1 194 ? -17.650 14.869 27.239 1.00 97.81 194 PRO A CA 1
ATOM 1482 C C . PRO A 1 194 ? -17.191 13.812 26.228 1.00 97.81 194 PRO A C 1
ATOM 1484 O O . PRO A 1 194 ? -17.123 12.617 26.538 1.00 97.81 194 PRO A O 1
ATOM 1487 N N . ARG A 1 195 ? -16.896 14.238 24.997 1.00 97.88 195 ARG A N 1
ATOM 1488 C CA . ARG A 1 195 ? -16.404 13.340 23.945 1.00 97.88 195 ARG A CA 1
ATOM 1489 C C . ARG A 1 195 ? -14.900 13.154 24.092 1.00 97.88 195 ARG A C 1
ATOM 1491 O O . ARG A 1 195 ? -14.172 14.131 24.216 1.00 97.88 195 ARG A O 1
ATOM 1498 N N . LYS A 1 196 ? -14.441 11.903 24.032 1.00 97.44 196 LYS A N 1
ATOM 1499 C CA . LYS A 1 196 ? -13.009 11.587 24.046 1.00 97.44 196 LYS A CA 1
ATOM 1500 C C . LYS A 1 196 ? -12.346 12.176 22.788 1.00 97.44 196 LYS A C 1
ATOM 1502 O O . LYS A 1 196 ? -12.848 11.898 21.692 1.00 97.44 196 LYS A O 1
ATOM 1507 N N . PRO A 1 197 ? -11.250 12.947 22.915 1.00 97.94 197 PRO A N 1
ATOM 1508 C CA . PRO A 1 197 ? -10.534 13.462 21.756 1.00 97.94 197 PRO A CA 1
ATOM 1509 C C . PRO A 1 197 ? -9.971 12.306 20.924 1.00 97.94 197 PRO A C 1
ATOM 1511 O O . PRO A 1 197 ? -9.674 11.224 21.444 1.00 97.94 197 PRO A O 1
ATOM 1514 N N . LYS A 1 198 ? -9.846 12.521 19.614 1.00 97.81 198 LYS A N 1
ATOM 1515 C CA . LYS A 1 198 ? -9.304 11.534 18.674 1.00 97.81 198 LYS A CA 1
ATOM 1516 C C . LYS A 1 198 ? -7.929 11.991 18.215 1.00 97.81 198 LYS A C 1
ATOM 1518 O O . LYS A 1 198 ? -7.769 13.142 17.825 1.00 97.81 198 LYS A O 1
ATOM 1523 N N . ARG A 1 199 ? -6.958 11.078 18.219 1.00 97.31 199 ARG A N 1
ATOM 1524 C CA . ARG A 1 199 ? -5.622 11.362 17.694 1.00 97.31 199 ARG A CA 1
ATOM 1525 C C . ARG A 1 199 ? -5.691 11.482 16.175 1.00 97.31 199 ARG A C 1
ATOM 1527 O O . ARG A 1 199 ? -6.138 10.549 15.504 1.00 97.31 199 ARG A O 1
ATOM 1534 N N . GLN A 1 200 ? -5.272 12.628 15.657 1.00 97.81 200 GLN A N 1
ATOM 1535 C CA . GLN A 1 200 ? -5.176 12.869 14.223 1.00 97.81 200 GLN A CA 1
ATOM 1536 C C . GLN A 1 200 ? -3.838 12.345 13.682 1.00 97.81 200 GLN A C 1
ATOM 1538 O O . GLN A 1 200 ? -2.895 12.103 14.439 1.00 97.81 200 GLN A O 1
ATOM 1543 N N . ARG A 1 201 ? -3.777 12.117 12.368 1.00 98.12 201 ARG A N 1
ATOM 1544 C CA . ARG A 1 201 ? -2.564 11.672 11.675 1.00 98.12 201 ARG A CA 1
ATOM 1545 C C . ARG A 1 201 ? -2.247 12.637 10.544 1.00 98.12 201 ARG A C 1
ATOM 1547 O O . ARG A 1 201 ? -3.106 12.841 9.685 1.00 98.12 201 ARG A O 1
ATOM 1554 N N . ALA A 1 202 ? -1.029 13.161 10.535 1.00 97.94 202 ALA A N 1
ATOM 1555 C CA . ALA A 1 202 ? -0.518 13.972 9.444 1.00 97.94 202 ALA A CA 1
ATOM 1556 C C . ALA A 1 202 ? -0.413 13.124 8.171 1.00 97.94 202 ALA A C 1
ATOM 1558 O O . ALA A 1 202 ? -0.022 11.947 8.203 1.00 97.94 202 ALA A O 1
ATOM 1559 N N . ARG A 1 203 ? -0.782 13.714 7.035 1.00 97.25 203 ARG A N 1
ATOM 1560 C CA . ARG A 1 203 ? -0.674 13.059 5.729 1.00 97.25 203 ARG A CA 1
ATOM 1561 C C . ARG A 1 203 ? 0.638 13.474 5.080 1.00 97.25 203 ARG A C 1
ATOM 1563 O O . ARG A 1 203 ? 1.066 14.609 5.202 1.00 97.25 203 ARG A O 1
ATOM 1570 N N . MET A 1 204 ? 1.282 12.543 4.382 1.00 95.62 204 MET A N 1
ATOM 1571 C CA . MET A 1 204 ? 2.447 12.896 3.574 1.00 95.62 204 MET A CA 1
ATOM 1572 C C . MET A 1 204 ? 1.994 13.678 2.339 1.00 95.62 204 MET A C 1
ATOM 1574 O O . MET A 1 204 ? 1.004 13.302 1.707 1.00 95.62 204 MET A O 1
ATOM 1578 N N . GLU A 1 205 ? 2.738 14.719 1.979 1.00 96.19 205 GLU A N 1
ATOM 1579 C CA . GLU A 1 205 ? 2.562 15.421 0.709 1.00 96.19 205 GLU A CA 1
ATOM 1580 C C . GLU A 1 205 ? 2.732 14.455 -0.479 1.00 96.19 205 GLU A C 1
ATOM 1582 O O . GLU A 1 205 ? 3.505 13.494 -0.430 1.00 96.19 205 GLU A O 1
ATOM 1587 N N . ARG A 1 206 ? 1.989 14.676 -1.568 1.00 97.06 206 ARG A N 1
ATOM 1588 C CA . ARG A 1 206 ? 2.037 13.801 -2.745 1.00 97.06 206 ARG A CA 1
ATOM 1589 C C . ARG A 1 206 ? 3.282 14.105 -3.588 1.00 97.06 206 ARG A C 1
ATOM 1591 O O . ARG A 1 206 ? 3.275 15.023 -4.394 1.00 97.06 206 ARG A O 1
ATOM 1598 N N . VAL A 1 207 ? 4.315 13.270 -3.466 1.00 96.31 207 VAL A N 1
ATOM 1599 C CA . VAL A 1 207 ? 5.618 13.452 -4.151 1.00 96.31 207 VAL A CA 1
ATOM 1600 C C . VAL A 1 207 ? 5.630 12.953 -5.614 1.00 96.31 207 VAL A C 1
ATOM 1602 O O . VAL A 1 207 ? 6.555 13.241 -6.372 1.00 96.31 207 VAL A O 1
ATOM 1605 N N . GLY A 1 208 ? 4.593 12.224 -6.043 1.00 96.12 208 GLY A N 1
ATOM 1606 C CA . GLY A 1 208 ? 4.529 11.581 -7.363 1.00 96.12 208 GLY A CA 1
ATOM 1607 C C . GLY A 1 208 ? 5.269 10.237 -7.417 1.00 96.12 208 GLY A C 1
ATOM 1608 O O . GLY A 1 208 ? 5.847 9.791 -6.423 1.00 96.12 208 GLY A O 1
ATOM 1609 N N . PHE A 1 209 ? 5.220 9.566 -8.570 1.00 96.44 209 PHE A N 1
ATOM 1610 C CA . PHE A 1 209 ? 5.883 8.272 -8.761 1.00 96.44 209 PHE A CA 1
ATOM 1611 C C . PHE A 1 209 ? 7.410 8.431 -8.851 1.00 96.44 209 PHE A C 1
ATOM 1613 O O . PHE A 1 209 ? 7.875 9.416 -9.431 1.00 96.44 209 PHE A O 1
ATOM 1620 N N . PRO A 1 210 ? 8.192 7.485 -8.300 1.00 97.00 210 PRO A N 1
ATOM 1621 C CA . PRO A 1 210 ? 9.637 7.497 -8.468 1.00 97.00 210 PRO A CA 1
ATOM 1622 C C . PRO A 1 210 ? 9.994 7.252 -9.942 1.00 97.00 210 PRO A C 1
ATOM 1624 O O . PRO A 1 210 ? 9.495 6.286 -10.527 1.00 97.00 210 PRO A O 1
ATOM 1627 N N . PRO A 1 211 ? 10.856 8.079 -10.557 1.00 97.00 211 PRO A N 1
ATOM 1628 C CA . PRO A 1 211 ? 11.463 7.726 -11.836 1.00 97.00 211 PRO A CA 1
ATOM 1629 C C . PRO A 1 211 ? 12.439 6.547 -11.649 1.00 97.00 211 PRO A C 1
ATOM 1631 O O . PRO A 1 211 ? 12.731 6.137 -10.524 1.00 97.00 211 PRO A O 1
ATOM 1634 N N . SER A 1 212 ? 12.964 5.980 -12.738 1.00 97.12 212 SER A N 1
ATOM 1635 C CA . SER A 1 212 ? 13.997 4.940 -12.629 1.00 97.12 212 SER A CA 1
ATOM 1636 C C . SER A 1 212 ? 15.264 5.502 -11.978 1.00 97.12 212 SER A C 1
ATOM 1638 O O . SER A 1 212 ? 15.655 6.630 -12.267 1.00 97.12 212 SER A O 1
ATOM 1640 N N . SER A 1 213 ? 15.936 4.714 -11.135 1.00 97.62 213 SER A N 1
ATOM 1641 C CA . SER A 1 213 ? 17.189 5.129 -10.479 1.00 97.62 213 SER A CA 1
ATOM 1642 C C . SER A 1 213 ? 18.343 5.333 -11.462 1.00 97.62 213 SER A C 1
ATOM 1644 O O . SER A 1 213 ? 19.250 6.125 -11.221 1.00 97.62 213 SER A O 1
ATOM 1646 N N . THR A 1 214 ? 18.298 4.632 -12.594 1.00 98.00 214 THR A N 1
ATOM 1647 C CA . THR A 1 214 ? 19.276 4.744 -13.673 1.00 98.00 214 THR A CA 1
ATOM 1648 C C . THR A 1 214 ? 18.581 4.970 -15.009 1.00 98.00 214 THR A C 1
ATOM 1650 O O . THR A 1 214 ? 17.434 4.554 -15.211 1.00 98.00 214 THR A O 1
ATOM 1653 N N . ILE A 1 215 ? 19.283 5.631 -15.922 1.00 97.44 215 ILE A N 1
ATOM 1654 C CA . ILE A 1 215 ? 18.886 5.833 -17.320 1.00 97.44 215 ILE A CA 1
ATOM 1655 C C . ILE A 1 215 ? 20.023 5.386 -18.237 1.00 97.44 215 ILE A C 1
ATOM 1657 O O . ILE A 1 215 ? 21.170 5.262 -17.807 1.00 97.44 215 ILE A O 1
ATOM 1661 N N . TRP A 1 216 ? 19.710 5.102 -19.497 1.00 97.69 216 TRP A N 1
ATOM 1662 C CA . TRP A 1 216 ? 20.746 4.842 -20.494 1.00 97.69 216 TRP A CA 1
ATOM 1663 C C . TRP A 1 216 ? 21.503 6.134 -20.793 1.00 97.69 216 TRP A C 1
ATOM 1665 O O . TRP A 1 216 ? 20.882 7.176 -20.979 1.00 97.69 216 TRP A O 1
ATOM 1675 N N . ASP A 1 217 ? 22.829 6.055 -20.842 1.00 97.88 217 ASP A N 1
ATOM 1676 C CA . ASP A 1 217 ? 23.654 7.159 -21.321 1.00 97.88 217 ASP A CA 1
ATOM 1677 C C . ASP A 1 217 ? 23.571 7.214 -22.845 1.00 97.88 217 ASP A C 1
ATOM 1679 O O . ASP A 1 217 ? 24.069 6.324 -23.537 1.00 97.88 217 ASP A O 1
ATOM 1683 N N . ILE A 1 218 ? 22.892 8.232 -23.359 1.00 97.69 218 ILE A N 1
ATOM 1684 C CA . ILE A 1 218 ? 22.653 8.416 -24.787 1.00 97.69 218 ILE A CA 1
ATOM 1685 C C . ILE A 1 218 ? 23.777 9.290 -25.341 1.00 97.69 218 ILE A C 1
ATOM 1687 O O . ILE A 1 218 ? 24.089 10.337 -24.779 1.00 97.69 218 ILE A O 1
ATOM 1691 N N . SER A 1 219 ? 24.391 8.877 -26.451 1.00 97.88 219 SER A N 1
ATOM 1692 C CA . SER A 1 219 ? 25.392 9.693 -27.143 1.00 97.88 219 SER A CA 1
ATOM 1693 C C . SER A 1 219 ? 24.905 10.090 -28.531 1.00 97.88 219 SER A C 1
ATOM 1695 O O . SER A 1 219 ? 24.427 9.250 -29.287 1.00 97.88 219 SER A O 1
ATOM 1697 N N . HIS A 1 220 ? 25.046 11.369 -28.881 1.00 98.31 220 HIS A N 1
ATOM 1698 C CA . HIS A 1 220 ? 24.683 11.885 -30.206 1.00 98.31 220 HIS A CA 1
ATOM 1699 C C . HIS A 1 220 ? 25.787 11.694 -31.251 1.00 98.31 220 HIS A C 1
ATOM 1701 O O . HIS A 1 220 ? 25.573 11.967 -32.429 1.00 98.31 220 HIS A O 1
ATOM 1707 N N . SER A 1 221 ? 26.956 11.195 -30.850 1.00 98.50 221 SER A N 1
ATOM 1708 C CA . SER A 1 221 ? 28.060 10.847 -31.739 1.00 98.50 221 SER A CA 1
ATOM 1709 C C . SER A 1 221 ? 28.647 9.490 -31.357 1.00 98.50 221 SER A C 1
ATOM 1711 O O . SER A 1 221 ? 28.572 9.040 -30.216 1.00 98.50 221 SER A O 1
ATOM 1713 N N . CYS A 1 222 ? 29.200 8.782 -32.337 1.00 98.38 222 CYS A N 1
ATOM 1714 C CA . CYS A 1 222 ? 29.828 7.492 -32.117 1.00 98.38 222 CYS A CA 1
ATOM 1715 C C . CYS A 1 222 ? 31.074 7.685 -31.256 1.00 98.38 222 CYS A C 1
ATOM 1717 O O . CYS A 1 222 ? 32.030 8.322 -31.694 1.00 98.38 222 CYS A O 1
ATOM 1719 N N . VAL A 1 223 ? 31.122 7.057 -30.081 1.00 98.12 223 VAL A N 1
ATOM 1720 C CA . VAL A 1 223 ? 32.276 7.176 -29.169 1.00 98.12 223 VAL A CA 1
ATOM 1721 C C . VAL A 1 223 ? 33.572 6.580 -29.735 1.00 98.12 223 VAL A C 1
ATOM 1723 O O . VAL A 1 223 ? 34.631 6.755 -29.143 1.00 98.12 223 VAL A O 1
ATOM 1726 N N . LYS A 1 224 ? 33.497 5.844 -30.854 1.00 98.12 224 LYS A N 1
ATOM 1727 C CA . LYS A 1 224 ? 34.659 5.250 -31.534 1.00 98.12 224 LYS A CA 1
ATOM 1728 C C . LYS A 1 224 ? 35.151 6.068 -32.726 1.00 98.12 224 LYS A C 1
ATOM 1730 O O . LYS A 1 224 ? 36.353 6.238 -32.861 1.00 98.12 224 LYS A O 1
ATOM 1735 N N . CYS A 1 225 ? 34.254 6.562 -33.584 1.00 97.62 225 CYS A N 1
ATOM 1736 C CA . CYS A 1 225 ? 34.633 7.248 -34.830 1.00 97.62 225 CYS A CA 1
ATOM 1737 C C . CYS A 1 225 ? 34.155 8.705 -34.938 1.00 97.62 225 CYS A C 1
ATOM 1739 O O . CYS A 1 225 ? 34.374 9.337 -35.963 1.00 97.62 225 CYS A O 1
ATOM 1741 N N . GLY A 1 226 ? 33.447 9.237 -33.937 1.00 98.06 226 GLY A N 1
ATOM 1742 C CA . GLY A 1 226 ? 32.948 10.617 -33.918 1.00 98.06 226 GLY A CA 1
ATOM 1743 C C . GLY A 1 226 ? 31.739 10.905 -34.819 1.00 98.06 226 GLY A C 1
ATOM 1744 O O . GLY A 1 226 ? 31.135 11.966 -34.689 1.00 98.06 226 GLY A O 1
ATOM 1745 N N . ARG A 1 227 ? 31.330 9.976 -35.697 1.00 98.12 227 ARG A N 1
ATOM 1746 C CA . ARG A 1 227 ? 30.173 10.153 -36.598 1.00 98.12 227 ARG A CA 1
ATOM 1747 C C . ARG A 1 227 ? 28.888 10.436 -35.811 1.00 98.12 227 ARG A C 1
ATOM 1749 O O . ARG A 1 227 ? 28.593 9.720 -34.857 1.00 98.12 227 ARG A O 1
ATOM 1756 N N . VAL A 1 228 ? 28.104 11.424 -36.241 1.00 98.44 228 VAL A N 1
ATOM 1757 C CA . VAL A 1 228 ? 26.803 11.757 -35.634 1.00 98.44 228 VAL A CA 1
ATOM 1758 C C . VAL A 1 228 ? 25.841 10.566 -35.730 1.00 98.44 228 VAL A C 1
ATOM 1760 O O . VAL A 1 228 ? 25.732 9.920 -36.772 1.00 98.44 228 VAL A O 1
ATOM 1763 N N . LEU A 1 229 ? 25.155 10.267 -34.629 1.00 98.12 229 LEU A N 1
ATOM 1764 C CA . LEU A 1 229 ? 24.190 9.179 -34.504 1.00 98.12 229 LEU A CA 1
ATOM 1765 C C . LEU A 1 229 ? 22.773 9.746 -34.582 1.00 9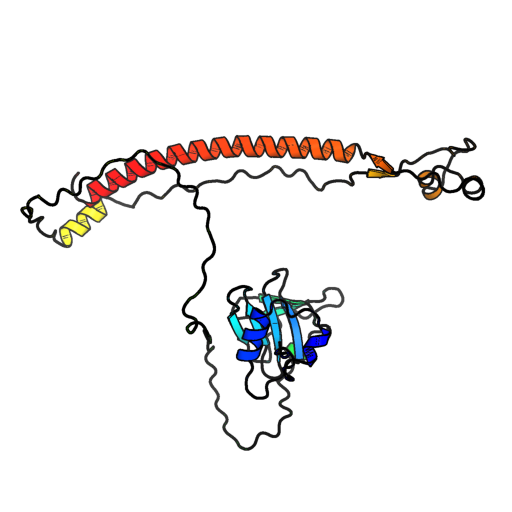8.12 229 LEU A C 1
ATOM 1767 O O . LEU A 1 229 ? 22.347 10.495 -33.706 1.00 98.12 229 LEU A O 1
ATOM 1771 N N . THR A 1 230 ? 22.028 9.364 -35.615 1.00 97.38 230 THR A N 1
ATOM 1772 C CA . THR A 1 230 ? 20.632 9.785 -35.821 1.00 97.38 230 THR A CA 1
ATOM 1773 C C . THR A 1 230 ? 19.630 8.729 -35.363 1.00 97.38 230 THR A C 1
ATOM 1775 O O . THR A 1 230 ? 18.531 9.071 -34.940 1.00 97.38 230 THR A O 1
ATOM 1778 N N . ASN A 1 231 ? 20.009 7.448 -35.405 1.00 97.31 231 ASN A N 1
ATOM 1779 C CA . ASN A 1 231 ? 19.156 6.351 -34.956 1.00 97.31 231 ASN A CA 1
ATOM 1780 C C . ASN A 1 231 ? 19.156 6.254 -33.410 1.00 97.31 231 ASN A C 1
ATOM 1782 O O . ASN A 1 231 ? 20.240 6.131 -32.828 1.00 97.31 231 ASN A O 1
ATOM 1786 N N . PRO A 1 232 ? 17.985 6.254 -32.741 1.00 97.31 232 PRO A N 1
ATOM 1787 C CA . PRO A 1 232 ? 17.882 6.178 -31.280 1.00 97.31 232 PRO A CA 1
ATOM 1788 C C . PRO A 1 232 ? 18.530 4.923 -30.676 1.00 97.31 232 PRO A C 1
ATOM 1790 O O . PRO A 1 232 ? 19.148 5.009 -29.613 1.00 97.31 232 PRO A O 1
ATOM 1793 N N . ASP A 1 233 ? 18.475 3.775 -31.355 1.00 97.00 233 ASP A N 1
ATOM 1794 C CA . ASP A 1 233 ? 19.138 2.557 -30.882 1.00 97.00 233 ASP A CA 1
ATOM 1795 C C . ASP A 1 233 ? 20.659 2.698 -30.949 1.00 97.00 233 ASP A C 1
ATOM 1797 O O . ASP A 1 233 ? 21.365 2.353 -30.000 1.00 97.00 233 ASP A O 1
ATOM 1801 N N . SER A 1 234 ? 21.189 3.289 -32.025 1.00 97.62 234 SER A N 1
ATOM 1802 C CA . SER A 1 234 ? 22.621 3.595 -32.109 1.00 97.62 234 SER A CA 1
ATOM 1803 C C . SER A 1 234 ? 23.046 4.591 -31.032 1.00 97.62 234 SER A C 1
ATOM 1805 O O . SER A 1 234 ? 24.083 4.388 -30.401 1.00 97.62 234 SER A O 1
ATOM 1807 N N . GLN A 1 235 ? 22.239 5.623 -30.762 1.00 98.25 235 GLN A N 1
ATOM 1808 C CA . GLN A 1 235 ? 22.522 6.584 -29.693 1.00 98.25 235 GLN A CA 1
ATOM 1809 C C . GLN A 1 235 ? 22.549 5.909 -28.311 1.00 98.25 235 GLN A C 1
ATOM 1811 O O . GLN A 1 235 ? 23.443 6.187 -27.509 1.00 98.25 235 GLN A O 1
ATOM 1816 N N . ARG A 1 236 ? 21.630 4.967 -28.052 1.00 97.62 236 ARG A N 1
ATOM 1817 C CA . ARG A 1 236 ? 21.597 4.149 -26.827 1.00 97.62 236 ARG A CA 1
ATOM 1818 C C . ARG A 1 236 ? 22.804 3.216 -26.711 1.00 97.62 236 ARG A C 1
ATOM 1820 O O . ARG A 1 236 ? 23.353 3.050 -25.624 1.00 97.62 236 ARG A O 1
ATOM 1827 N N . HIS A 1 237 ? 23.232 2.607 -27.816 1.00 97.88 237 HIS A N 1
ATOM 1828 C CA . HIS A 1 237 ? 24.453 1.799 -27.862 1.00 97.88 237 HIS A CA 1
ATOM 1829 C C . HIS A 1 237 ? 25.734 2.644 -27.878 1.00 97.88 237 HIS A C 1
ATOM 1831 O O . HIS A 1 237 ? 26.817 2.087 -27.685 1.00 97.88 237 HIS A O 1
ATOM 1837 N N . ARG A 1 238 ? 25.608 3.966 -28.072 1.00 98.19 238 ARG A N 1
ATOM 1838 C CA . ARG A 1 238 ? 26.676 4.977 -28.150 1.00 98.19 238 ARG A CA 1
ATOM 1839 C C . ARG A 1 238 ? 27.664 4.763 -29.303 1.00 98.19 238 ARG A C 1
ATOM 1841 O O . ARG A 1 238 ? 28.711 5.406 -29.360 1.00 98.19 238 ARG A O 1
ATOM 1848 N N . VAL A 1 239 ? 27.348 3.866 -30.233 1.00 98.19 239 VAL A N 1
ATOM 1849 C CA . VAL A 1 239 ? 28.177 3.527 -31.395 1.00 98.19 239 VAL A CA 1
ATOM 1850 C C . VAL A 1 239 ? 27.313 3.395 -32.643 1.00 98.19 239 VAL A C 1
ATOM 1852 O O . VAL A 1 239 ? 26.159 2.977 -32.572 1.00 98.19 239 VAL A O 1
ATOM 1855 N N . GLY A 1 240 ? 27.884 3.751 -33.795 1.00 97.75 240 GLY A N 1
ATOM 1856 C CA . GLY A 1 240 ? 27.227 3.574 -35.090 1.00 97.75 240 GLY A CA 1
ATOM 1857 C C . GLY A 1 240 ? 27.087 2.100 -35.478 1.00 97.75 240 GLY A C 1
ATOM 1858 O O . GLY A 1 240 ? 27.799 1.241 -34.957 1.00 97.75 240 GLY A O 1
ATOM 1859 N N . THR A 1 241 ? 26.205 1.818 -36.435 1.00 96.69 241 THR A N 1
ATOM 1860 C CA . THR A 1 241 ? 25.909 0.467 -36.953 1.00 96.69 241 THR A CA 1
ATOM 1861 C C . THR A 1 241 ? 27.115 -0.255 -37.551 1.00 96.69 241 THR A C 1
ATOM 1863 O O . THR A 1 241 ? 27.188 -1.478 -37.479 1.00 96.69 241 THR A O 1
ATOM 1866 N N . ASP A 1 242 ? 28.081 0.467 -38.121 1.00 97.06 242 ASP A N 1
ATOM 1867 C CA . ASP A 1 242 ? 29.324 -0.147 -38.604 1.00 97.06 242 ASP A CA 1
ATOM 1868 C C . ASP A 1 242 ? 30.250 -0.468 -37.427 1.00 97.06 242 ASP A C 1
ATOM 1870 O O . ASP A 1 242 ? 30.759 -1.578 -37.301 1.00 97.06 242 ASP A O 1
ATOM 1874 N N . CYS A 1 243 ? 30.421 0.489 -36.511 1.00 97.81 243 CYS A N 1
ATOM 1875 C CA . CYS A 1 243 ? 31.298 0.345 -35.352 1.00 97.81 243 CYS A CA 1
ATOM 1876 C C . CYS A 1 243 ? 30.823 -0.736 -34.375 1.00 97.81 243 CYS A C 1
ATOM 1878 O O . CYS A 1 243 ? 31.664 -1.386 -33.762 1.00 97.81 243 CYS A O 1
ATOM 1880 N N . ILE A 1 244 ? 29.513 -0.959 -34.231 1.00 97.31 244 ILE A N 1
ATOM 1881 C CA . ILE A 1 244 ? 28.990 -1.990 -33.323 1.00 97.31 244 ILE A CA 1
ATOM 1882 C C . ILE A 1 244 ? 29.406 -3.405 -33.755 1.00 97.31 244 ILE A C 1
ATOM 1884 O O . ILE A 1 244 ? 29.589 -4.259 -32.895 1.00 97.31 244 ILE A O 1
ATOM 1888 N N . LYS A 1 245 ? 29.614 -3.647 -35.060 1.00 97.38 245 LYS A N 1
ATOM 1889 C CA . LYS A 1 245 ? 30.069 -4.948 -35.583 1.00 97.38 245 LYS A CA 1
ATOM 1890 C C . LYS A 1 245 ? 31.500 -5.273 -35.150 1.00 97.38 245 LYS A C 1
ATOM 1892 O O . LYS A 1 245 ? 31.803 -6.427 -34.885 1.00 97.38 245 LYS A O 1
ATOM 1897 N N . TRP A 1 246 ? 32.356 -4.254 -35.059 1.00 97.75 246 TRP A N 1
ATOM 1898 C CA . TRP A 1 246 ? 33.779 -4.411 -34.737 1.00 97.75 246 TRP A CA 1
ATOM 1899 C C . TRP A 1 246 ? 34.080 -4.260 -33.245 1.00 97.75 246 TRP A C 1
ATOM 1901 O O . TRP A 1 246 ? 34.908 -4.982 -32.703 1.00 97.75 246 TRP A O 1
ATOM 1911 N N . TYR A 1 247 ? 33.413 -3.318 -32.574 1.00 97.50 247 TYR A N 1
ATOM 1912 C CA . TYR A 1 247 ? 33.716 -2.931 -31.191 1.00 97.50 247 TYR A CA 1
ATOM 1913 C C . TYR A 1 247 ? 32.630 -3.332 -30.185 1.00 97.50 247 TYR A C 1
ATOM 1915 O O . TYR A 1 247 ? 32.750 -3.015 -28.999 1.00 97.50 247 TYR A O 1
ATOM 1923 N N . GLY A 1 248 ? 31.556 -3.980 -30.643 1.00 97.62 248 GLY A N 1
ATOM 1924 C CA . GLY A 1 248 ? 30.403 -4.321 -29.815 1.00 97.62 248 GLY A CA 1
ATOM 1925 C C . GLY A 1 248 ? 29.628 -3.098 -29.314 1.00 97.62 248 GLY A C 1
ATOM 1926 O O . GLY A 1 248 ? 29.923 -1.944 -29.641 1.00 97.62 248 GLY A O 1
ATOM 1927 N N . SER A 1 249 ? 28.602 -3.351 -28.498 1.00 97.19 249 SER A N 1
ATOM 1928 C CA . SER A 1 249 ? 27.839 -2.278 -27.860 1.00 97.19 249 SER A CA 1
ATOM 1929 C C . SER A 1 249 ? 28.648 -1.597 -26.757 1.00 97.19 249 SER A C 1
ATOM 1931 O O . SER A 1 249 ? 29.286 -2.259 -25.946 1.00 97.19 249 SER A O 1
ATOM 1933 N N . GLN A 1 250 ? 28.550 -0.268 -26.687 1.00 97.75 250 GLN A N 1
ATOM 1934 C CA . GLN A 1 250 ? 29.124 0.548 -25.616 1.00 97.75 250 GLN A CA 1
ATOM 1935 C C . GLN A 1 250 ? 28.029 1.144 -24.713 1.00 97.75 250 GLN A C 1
ATOM 1937 O O . GLN A 1 250 ? 28.227 2.188 -24.085 1.00 97.75 250 GLN A O 1
ATOM 1942 N N . ALA A 1 251 ? 26.853 0.503 -24.667 1.00 97.62 251 ALA A N 1
ATOM 1943 C CA . ALA A 1 251 ? 25.733 0.939 -23.844 1.00 97.62 251 ALA A CA 1
ATOM 1944 C C . ALA A 1 251 ? 26.120 0.907 -22.359 1.00 97.62 251 ALA A C 1
ATOM 1946 O O . ALA A 1 251 ? 26.567 -0.116 -21.843 1.00 97.62 251 ALA A O 1
ATOM 1947 N N . ARG A 1 252 ? 25.896 2.015 -21.652 1.00 97.38 252 ARG A N 1
ATOM 1948 C CA . ARG A 1 252 ? 26.061 2.086 -20.197 1.00 97.38 252 ARG A CA 1
ATOM 1949 C C . ARG A 1 252 ? 24.852 2.745 -19.559 1.00 97.38 252 ARG A C 1
ATOM 1951 O O . ARG A 1 252 ? 24.186 3.572 -20.180 1.00 97.38 252 ARG A O 1
ATOM 1958 N N . LYS A 1 253 ? 24.579 2.375 -18.314 1.00 98.06 253 LYS A N 1
ATOM 1959 C CA . LYS A 1 253 ? 23.587 3.051 -17.480 1.00 98.06 253 LYS A CA 1
ATOM 1960 C C . LYS A 1 253 ? 24.294 4.084 -16.609 1.00 98.06 253 LYS A C 1
ATOM 1962 O O . LYS A 1 253 ? 25.352 3.791 -16.060 1.00 98.06 253 LYS A O 1
ATOM 1967 N N . ILE A 1 254 ? 23.709 5.267 -16.494 1.00 97.81 254 ILE A N 1
ATOM 1968 C CA . ILE A 1 254 ? 24.153 6.341 -15.598 1.00 97.81 254 ILE A CA 1
ATOM 1969 C C . ILE A 1 254 ? 23.072 6.618 -14.554 1.00 97.81 254 ILE A C 1
ATOM 1971 O O . ILE A 1 254 ? 21.910 6.236 -14.733 1.00 97.81 254 ILE A O 1
ATOM 1975 N N . ALA A 1 255 ? 23.460 7.256 -13.450 1.00 98.00 255 ALA A N 1
ATOM 1976 C CA . ALA A 1 255 ? 22.517 7.711 -12.436 1.00 98.00 255 ALA A CA 1
ATOM 1977 C C . ALA A 1 255 ? 21.509 8.691 -13.052 1.00 98.00 255 ALA A C 1
ATOM 1979 O O . ALA A 1 255 ? 21.867 9.524 -13.886 1.00 98.00 255 ALA A O 1
ATOM 1980 N N . ASN A 1 256 ? 20.241 8.565 -12.666 1.00 97.88 256 ASN A N 1
ATOM 1981 C CA . ASN A 1 256 ? 19.195 9.456 -13.141 1.00 97.88 256 ASN A CA 1
ATOM 1982 C C . ASN A 1 256 ? 19.087 10.684 -12.222 1.00 97.88 256 ASN A C 1
ATOM 1984 O O . ASN A 1 256 ? 18.570 10.542 -11.112 1.00 97.88 256 ASN A O 1
ATOM 1988 N N . PRO A 1 257 ? 19.451 11.899 -12.667 1.00 97.25 257 PRO A N 1
ATOM 1989 C CA . PRO A 1 257 ? 19.344 13.091 -11.823 1.00 97.25 257 PRO A CA 1
ATOM 1990 C C . PRO A 1 257 ? 17.894 13.387 -11.395 1.00 97.25 257 PRO A C 1
ATOM 1992 O O . PRO A 1 257 ? 17.655 13.970 -10.337 1.00 97.25 257 PRO A O 1
ATOM 1995 N N . ALA A 1 258 ? 16.895 12.944 -12.171 1.00 97.19 258 ALA A N 1
ATOM 1996 C CA . ALA A 1 258 ? 15.491 13.079 -11.786 1.00 97.19 258 ALA A CA 1
ATOM 1997 C C . ALA A 1 258 ? 15.123 12.198 -10.579 1.00 97.19 258 ALA A C 1
ATOM 1999 O O . ALA A 1 258 ? 14.226 12.557 -9.811 1.00 97.19 258 ALA A O 1
ATOM 2000 N N . TYR A 1 259 ? 15.804 11.060 -10.399 1.00 97.69 259 TYR A N 1
ATOM 2001 C CA . TYR A 1 259 ? 15.638 10.212 -9.221 1.00 97.69 259 TYR A CA 1
ATOM 2002 C C . TYR A 1 259 ? 16.179 10.902 -7.972 1.00 97.69 259 TYR A C 1
ATOM 2004 O O . TYR A 1 259 ? 15.462 10.963 -6.978 1.00 97.69 259 TYR A O 1
ATOM 2012 N N . ASP A 1 260 ? 17.353 11.526 -8.051 1.00 97.00 260 ASP A N 1
ATOM 2013 C CA . ASP A 1 260 ? 17.945 12.274 -6.932 1.00 97.00 260 ASP A CA 1
ATOM 2014 C C . ASP A 1 260 ? 17.103 13.500 -6.537 1.00 97.00 260 ASP A C 1
ATOM 2016 O O . ASP A 1 260 ? 16.895 13.806 -5.357 1.00 97.00 260 ASP A O 1
ATOM 2020 N N . ALA A 1 261 ? 16.521 14.186 -7.524 1.00 97.31 261 ALA A N 1
ATOM 2021 C CA . ALA A 1 261 ? 15.561 15.253 -7.259 1.00 97.31 261 ALA A CA 1
ATOM 2022 C C . ALA A 1 261 ? 14.288 14.716 -6.578 1.00 97.31 261 ALA A C 1
ATOM 2024 O O . ALA A 1 261 ? 13.737 15.348 -5.670 1.00 97.31 261 ALA A O 1
ATOM 2025 N N . TRP A 1 262 ? 13.805 13.540 -6.993 1.00 97.94 262 TRP A N 1
ATOM 2026 C CA . TRP A 1 262 ? 12.642 12.898 -6.384 1.00 97.94 262 TRP A CA 1
ATOM 2027 C C . TRP A 1 262 ? 12.923 12.431 -4.949 1.00 97.94 262 TRP A C 1
ATOM 2029 O O . TRP A 1 262 ? 12.102 12.707 -4.072 1.00 97.94 262 TRP A O 1
ATOM 2039 N N . THR A 1 263 ? 14.073 11.808 -4.675 1.00 97.75 263 THR A N 1
ATOM 2040 C CA . THR A 1 263 ? 14.465 11.394 -3.315 1.00 97.75 263 THR A CA 1
ATOM 2041 C C . THR A 1 263 ? 14.578 12.603 -2.389 1.00 97.75 263 THR A C 1
ATOM 2043 O O . THR A 1 263 ? 14.032 12.575 -1.287 1.00 97.75 263 THR A O 1
ATOM 2046 N N . SER A 1 264 ? 15.154 13.709 -2.868 1.00 97.50 264 SER A N 1
ATOM 2047 C CA . SER A 1 264 ? 15.217 14.974 -2.124 1.00 97.50 264 SER A CA 1
ATOM 2048 C C . SER A 1 264 ? 13.828 15.545 -1.811 1.00 97.50 264 SER A C 1
ATOM 2050 O O . SER A 1 264 ? 13.574 16.024 -0.703 1.00 97.50 264 SER A O 1
ATOM 2052 N N . ARG A 1 265 ? 12.879 15.489 -2.759 1.00 97.69 265 ARG A N 1
ATOM 2053 C CA . ARG A 1 265 ? 11.481 15.886 -2.496 1.00 97.69 265 ARG A CA 1
ATOM 2054 C C . ARG A 1 265 ? 10.810 14.966 -1.479 1.00 97.69 265 ARG A C 1
ATOM 2056 O O . ARG A 1 265 ? 10.132 15.462 -0.586 1.00 97.69 265 ARG A O 1
ATOM 2063 N N . LYS A 1 266 ? 11.023 13.653 -1.585 1.00 97.88 266 LYS A N 1
ATOM 2064 C CA . LYS A 1 266 ? 10.467 12.669 -0.651 1.00 97.88 266 LYS A CA 1
ATOM 2065 C C . LYS A 1 266 ? 10.970 12.892 0.772 1.00 97.88 266 LYS A C 1
ATOM 2067 O O . LYS A 1 266 ? 10.155 12.944 1.686 1.00 97.88 266 LYS A O 1
ATOM 2072 N N . ALA A 1 267 ? 12.274 13.096 0.943 1.00 97.56 267 ALA A N 1
ATOM 2073 C CA . ALA A 1 267 ? 12.870 13.378 2.244 1.00 97.56 267 ALA A CA 1
ATOM 2074 C C . ALA A 1 267 ? 12.265 14.640 2.884 1.00 97.56 267 ALA A C 1
ATOM 2076 O O . ALA A 1 267 ? 11.865 14.618 4.046 1.00 97.56 267 ALA A O 1
ATOM 2077 N N . ARG A 1 268 ? 12.097 15.724 2.111 1.00 98.25 268 ARG A N 1
ATOM 2078 C CA . ARG A 1 268 ? 11.421 16.941 2.600 1.00 98.25 268 ARG A CA 1
ATOM 2079 C C . ARG A 1 268 ? 9.969 16.685 3.005 1.00 98.25 268 ARG A C 1
ATOM 2081 O O . ARG A 1 268 ? 9.556 17.124 4.073 1.00 98.25 268 ARG A O 1
ATOM 2088 N N . ALA A 1 269 ? 9.209 15.943 2.200 1.00 97.62 269 ALA A N 1
ATOM 2089 C CA . ALA A 1 269 ? 7.825 15.593 2.523 1.00 97.62 269 ALA A CA 1
ATOM 2090 C C . ALA A 1 269 ? 7.716 14.743 3.806 1.00 97.62 269 ALA A C 1
ATOM 2092 O O . ALA A 1 269 ? 6.772 14.902 4.582 1.00 97.62 269 ALA A O 1
ATOM 2093 N N . GLU A 1 270 ? 8.683 13.857 4.056 1.00 97.50 270 GLU A N 1
ATOM 2094 C CA . GLU A 1 270 ? 8.762 13.065 5.287 1.00 97.50 270 GLU A CA 1
ATOM 2095 C C . GLU A 1 270 ? 9.035 13.930 6.520 1.00 97.50 270 GLU A C 1
ATOM 2097 O O . GLU A 1 270 ? 8.348 13.763 7.532 1.00 97.50 270 GLU A O 1
ATOM 2102 N N . VAL A 1 271 ? 9.973 14.877 6.420 1.00 98.25 271 VAL A N 1
ATOM 2103 C CA . VAL A 1 271 ? 10.264 15.849 7.485 1.00 98.25 271 VAL A CA 1
ATOM 2104 C C . VAL A 1 271 ? 9.039 16.718 7.770 1.00 98.25 271 VAL A C 1
ATOM 2106 O O . VAL A 1 271 ? 8.621 16.816 8.922 1.00 98.25 271 VAL A O 1
ATOM 2109 N N . ASN A 1 272 ? 8.398 17.271 6.736 1.00 97.69 272 ASN A N 1
ATOM 2110 C CA . ASN A 1 272 ? 7.195 18.097 6.887 1.00 97.69 272 ASN A CA 1
ATOM 2111 C C . ASN A 1 272 ? 6.066 17.334 7.592 1.00 97.69 272 ASN A C 1
ATOM 2113 O O . ASN A 1 272 ? 5.474 17.839 8.545 1.00 97.69 272 ASN A O 1
ATOM 2117 N N . ARG A 1 273 ? 5.819 16.080 7.188 1.00 98.25 273 ARG A N 1
ATOM 2118 C CA . ARG A 1 273 ? 4.834 15.212 7.849 1.00 98.25 273 ARG A CA 1
ATOM 2119 C C . ARG A 1 273 ? 5.175 14.986 9.323 1.00 98.25 273 ARG A C 1
ATOM 2121 O O . ARG A 1 273 ? 4.271 14.938 10.153 1.00 98.25 273 ARG A O 1
ATOM 2128 N N . ALA A 1 274 ? 6.451 14.790 9.655 1.00 97.88 274 ALA A N 1
ATO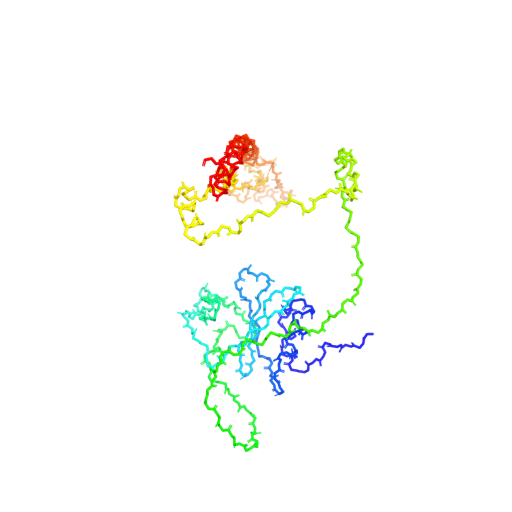M 2129 C CA . ALA A 1 274 ? 6.877 14.578 11.036 1.00 97.88 274 ALA A CA 1
ATOM 2130 C C . ALA A 1 274 ? 6.642 15.827 11.901 1.00 97.88 274 ALA A C 1
ATOM 2132 O O . ALA A 1 274 ? 6.125 15.705 13.012 1.00 97.88 274 ALA A O 1
ATOM 2133 N N . VAL A 1 275 ? 6.949 17.016 11.372 1.00 98.31 275 VAL A N 1
ATOM 2134 C CA . VAL A 1 275 ? 6.677 18.300 12.037 1.00 98.31 275 VAL A CA 1
ATOM 2135 C C . VAL A 1 275 ? 5.175 18.481 12.271 1.00 98.31 275 VAL A C 1
ATOM 2137 O O . VAL A 1 275 ? 4.757 18.729 13.399 1.00 98.31 275 VAL A O 1
ATOM 2140 N N . GLU A 1 276 ? 4.350 18.271 11.243 1.00 98.25 276 GLU A N 1
ATOM 2141 C CA . GLU A 1 276 ? 2.890 18.372 11.360 1.00 98.25 276 GLU A CA 1
ATOM 2142 C C . GLU A 1 276 ? 2.328 17.366 12.380 1.00 98.25 276 GLU A C 1
ATOM 2144 O O . GLU A 1 276 ? 1.485 17.711 13.211 1.00 98.25 276 GLU A O 1
ATOM 2149 N N . GLN A 1 277 ? 2.833 16.128 12.385 1.00 98.38 277 GLN A N 1
ATOM 2150 C CA . GLN A 1 277 ? 2.420 15.118 13.359 1.00 98.38 277 GLN A CA 1
ATOM 2151 C C . GLN A 1 277 ? 2.751 15.540 14.796 1.00 98.38 277 GLN A C 1
ATOM 2153 O O . GLN A 1 277 ? 1.934 15.315 15.689 1.00 98.38 277 GLN A O 1
ATOM 2158 N N . ALA A 1 278 ? 3.908 16.167 15.024 1.00 98.44 278 ALA A N 1
ATOM 2159 C CA . ALA A 1 278 ? 4.281 16.677 16.340 1.00 98.44 278 ALA A CA 1
ATOM 2160 C C . ALA A 1 278 ? 3.317 17.780 16.813 1.00 98.44 278 ALA A C 1
ATOM 2162 O O . ALA A 1 278 ? 2.897 17.777 17.973 1.00 98.44 278 ALA A O 1
ATOM 2163 N N . THR A 1 279 ? 2.894 18.675 15.914 1.00 98.38 279 THR A N 1
ATOM 2164 C CA . THR A 1 279 ? 1.883 19.700 16.217 1.00 98.38 279 THR A CA 1
ATOM 2165 C C . THR A 1 279 ? 0.533 19.077 16.586 1.00 98.38 279 THR A C 1
ATOM 2167 O O . THR A 1 279 ? -0.053 19.446 17.608 1.00 98.38 279 THR A O 1
ATOM 2170 N N . LEU A 1 280 ? 0.064 18.096 15.807 1.00 97.88 280 LEU A N 1
ATOM 2171 C CA . LEU A 1 280 ? -1.192 17.382 16.067 1.00 97.88 280 LEU A CA 1
ATOM 2172 C C . LEU A 1 280 ? -1.157 16.594 17.382 1.00 97.88 280 LEU A C 1
ATOM 2174 O O . LEU A 1 280 ? -2.149 16.548 18.112 1.00 97.88 280 LEU A O 1
ATOM 2178 N N . ASP A 1 281 ? -0.019 15.984 17.710 1.00 98.00 281 ASP A N 1
ATOM 2179 C CA . ASP A 1 281 ? 0.161 15.261 18.968 1.00 98.00 281 ASP A CA 1
ATOM 2180 C C . ASP A 1 281 ? 0.161 16.218 20.170 1.00 98.00 281 ASP A C 1
ATOM 2182 O O . ASP A 1 281 ? -0.472 15.928 21.190 1.00 98.00 281 ASP A O 1
ATOM 2186 N N .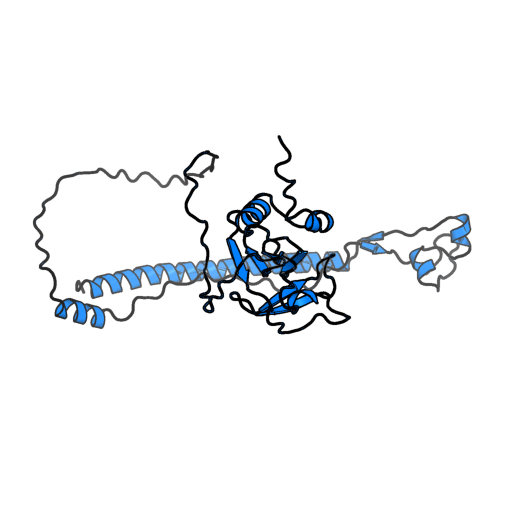 ALA A 1 282 ? 0.794 17.390 20.046 1.00 98.38 282 ALA A N 1
ATOM 2187 C CA . ALA A 1 282 ? 0.743 18.431 21.070 1.00 98.38 282 ALA A CA 1
ATOM 2188 C C . ALA A 1 282 ? -0.691 18.940 21.295 1.00 98.38 282 ALA A C 1
ATOM 2190 O O . ALA A 1 282 ? -1.123 19.104 22.439 1.00 98.38 282 ALA A O 1
ATOM 2191 N N . GLU A 1 283 ? -1.460 19.145 20.223 1.00 98.38 283 GLU A N 1
ATOM 2192 C CA . GLU A 1 283 ? -2.869 19.529 20.323 1.00 98.38 283 GLU A CA 1
ATOM 2193 C C . GLU A 1 283 ? -3.718 18.435 20.979 1.00 98.38 283 GLU A C 1
ATOM 2195 O O . GLU A 1 283 ? -4.474 18.715 21.913 1.00 98.38 283 GLU A O 1
ATOM 2200 N N . TYR A 1 284 ? -3.547 17.180 20.561 1.00 98.38 284 TYR A N 1
ATOM 2201 C CA . TYR A 1 284 ? -4.234 16.041 21.163 1.00 98.38 284 TYR A CA 1
ATOM 2202 C C . TYR A 1 284 ? -3.953 15.935 22.667 1.00 98.38 284 TYR A C 1
ATOM 2204 O O . TYR A 1 284 ? -4.872 15.673 23.444 1.00 98.38 284 TYR A O 1
ATOM 2212 N N . ASN A 1 285 ? -2.714 16.179 23.100 1.00 97.88 285 ASN A N 1
ATOM 2213 C CA . ASN A 1 285 ? -2.358 16.166 24.518 1.00 97.88 285 ASN A CA 1
ATOM 2214 C C . ASN A 1 285 ? -3.069 17.280 25.301 1.00 97.88 285 ASN A C 1
ATOM 2216 O O . ASN A 1 285 ? -3.638 16.999 26.356 1.00 97.88 285 ASN A O 1
ATOM 2220 N N . ARG A 1 286 ? -3.149 18.505 24.760 1.00 98.38 286 ARG A N 1
ATOM 2221 C CA . ARG A 1 286 ? -3.937 19.597 25.370 1.00 98.38 286 ARG A CA 1
ATOM 2222 C C . ARG A 1 286 ? -5.426 19.246 25.473 1.00 98.38 286 ARG A C 1
ATOM 2224 O O . ARG A 1 286 ? -6.051 19.434 26.521 1.00 98.38 286 ARG A O 1
ATOM 2231 N N . GLN A 1 287 ? -5.997 18.688 24.405 1.00 97.94 287 GLN A N 1
ATOM 2232 C CA . GLN A 1 287 ? -7.393 18.236 24.384 1.00 97.94 287 GLN A CA 1
ATOM 2233 C C . GLN A 1 287 ? -7.639 17.080 25.364 1.00 97.94 287 GLN A C 1
ATOM 2235 O O . GLN A 1 287 ? -8.716 16.958 25.945 1.00 97.94 287 GLN A O 1
ATOM 2240 N N . ARG A 1 288 ? -6.649 16.207 25.564 1.00 98.25 288 ARG A N 1
ATOM 2241 C CA . ARG A 1 288 ? -6.735 15.091 26.506 1.00 98.25 288 ARG A CA 1
ATOM 2242 C C . ARG A 1 288 ? -6.786 15.582 27.949 1.00 98.25 288 ARG A C 1
ATOM 2244 O O . ARG A 1 288 ? -7.620 15.076 28.694 1.00 98.25 288 ARG A O 1
ATOM 2251 N N . THR A 1 289 ? -5.947 16.544 28.330 1.00 97.88 289 THR A N 1
ATOM 2252 C CA . THR A 1 289 ? -5.957 17.128 29.682 1.00 97.88 289 THR A CA 1
ATOM 2253 C C . THR A 1 289 ? -7.302 17.788 29.981 1.00 97.88 289 THR A C 1
ATOM 2255 O O . THR A 1 289 ? -7.986 17.400 30.925 1.00 97.88 289 THR A O 1
ATOM 2258 N N . SER A 1 290 ? -7.760 18.670 29.089 1.00 97.56 290 SER A N 1
ATOM 2259 C CA . SER A 1 290 ? -9.069 19.329 29.215 1.00 97.56 290 SER A CA 1
ATOM 2260 C C . SER A 1 290 ? -10.246 18.340 29.219 1.00 97.56 290 SER A C 1
ATOM 2262 O O . SER A 1 290 ? -11.227 18.534 29.939 1.00 97.56 290 SER A O 1
ATOM 2264 N N . TYR A 1 291 ? -10.153 17.234 28.472 1.00 97.94 291 TYR A N 1
ATOM 2265 C CA . TYR A 1 291 ? -11.141 16.154 28.525 1.00 97.94 291 TYR A CA 1
ATOM 2266 C C . TYR A 1 291 ? -11.193 15.460 29.893 1.00 97.94 291 TYR A C 1
ATOM 2268 O O . TYR A 1 291 ? -12.290 15.150 30.354 1.00 97.94 291 TYR A O 1
ATOM 2276 N N . VAL A 1 292 ? -10.048 15.201 30.535 1.00 98.19 292 VAL A N 1
ATOM 2277 C CA . VAL A 1 292 ? -10.002 14.565 31.865 1.00 98.19 292 VAL A CA 1
ATOM 2278 C C . VAL A 1 292 ? -10.685 15.457 32.901 1.00 98.19 292 VAL A C 1
ATOM 2280 O O . VAL A 1 292 ? -11.582 14.985 33.594 1.00 98.19 292 VAL A O 1
ATOM 2283 N N . GLU A 1 293 ? -10.365 16.749 32.922 1.00 97.81 293 GLU A N 1
ATOM 2284 C CA . GLU A 1 293 ? -10.995 17.727 33.821 1.00 97.81 293 GLU A CA 1
ATOM 2285 C C . GLU A 1 293 ? -12.504 17.861 33.571 1.00 97.81 293 GLU A C 1
ATOM 2287 O O . GLU A 1 293 ? -13.315 17.917 34.497 1.00 97.81 293 GLU A O 1
ATOM 2292 N N . ALA A 1 294 ? -12.922 17.910 32.302 1.00 97.31 294 ALA A N 1
ATOM 2293 C CA . ALA A 1 294 ? -14.337 17.960 31.946 1.00 97.31 294 ALA A CA 1
ATOM 2294 C C . ALA A 1 294 ? -15.072 16.674 32.352 1.00 97.31 294 ALA A C 1
ATOM 2296 O O . ALA A 1 294 ? -16.220 16.725 32.796 1.00 97.31 294 ALA A O 1
ATOM 2297 N N . LEU A 1 295 ? -14.425 15.516 32.196 1.00 98.06 295 LEU A N 1
ATOM 2298 C CA . LEU A 1 295 ? -14.978 14.224 32.582 1.00 98.06 295 LEU A CA 1
ATOM 2299 C C . LEU A 1 295 ? -15.128 14.117 34.099 1.00 98.06 295 LEU A C 1
ATOM 2301 O O . LEU A 1 295 ? -16.151 13.612 34.562 1.00 98.06 295 LEU A O 1
ATOM 2305 N N . GLU A 1 296 ? -14.144 14.599 34.854 1.00 97.56 296 GLU A N 1
ATOM 2306 C CA . GLU A 1 296 ? -14.190 14.641 36.310 1.00 97.56 296 GLU A CA 1
ATOM 2307 C C . GLU A 1 296 ? -15.331 15.540 36.792 1.00 97.56 296 GLU A C 1
ATOM 2309 O O . GLU A 1 296 ? -16.210 15.055 37.507 1.00 97.56 296 GLU A O 1
ATOM 2314 N N . ARG A 1 297 ? -15.417 16.786 36.307 1.00 96.75 297 ARG A N 1
ATOM 2315 C CA . ARG A 1 297 ? -16.537 17.695 36.616 1.00 96.75 297 ARG A CA 1
ATOM 2316 C C . ARG A 1 297 ? -17.887 17.069 36.281 1.00 96.75 297 ARG A C 1
ATOM 2318 O O . ARG A 1 297 ? -18.790 17.032 37.113 1.00 96.75 297 ARG A O 1
ATOM 2325 N N . TRP A 1 298 ? -18.017 16.494 35.086 1.00 96.69 298 TRP A N 1
ATOM 2326 C CA . TRP A 1 298 ? -19.232 15.787 34.682 1.00 96.69 298 TRP A CA 1
ATOM 2327 C C . TRP A 1 298 ? -19.565 14.622 35.628 1.00 96.69 298 TRP A C 1
ATOM 2329 O O . TRP A 1 298 ? -20.733 14.396 35.953 1.00 96.69 298 TRP A O 1
ATOM 2339 N N . SER A 1 299 ? -18.553 13.883 36.095 1.00 96.00 299 SER A N 1
ATOM 2340 C CA . SER A 1 299 ? -18.729 12.774 37.034 1.00 96.00 299 SER A CA 1
ATOM 2341 C C . SER A 1 299 ? -19.197 13.251 38.409 1.00 96.00 299 SER A C 1
ATOM 2343 O O . SER A 1 299 ? -20.096 12.629 38.976 1.00 96.00 299 SER A O 1
ATOM 2345 N N . GLN A 1 300 ? -18.677 14.381 38.900 1.00 95.50 300 GLN A N 1
ATOM 2346 C CA . GLN A 1 300 ? -19.064 14.983 40.175 1.00 95.50 300 GLN A CA 1
ATOM 2347 C C . GLN A 1 300 ? -20.514 15.496 40.135 1.00 95.50 300 GLN A C 1
ATOM 2349 O O . GLN A 1 300 ? -21.306 15.142 41.011 1.00 95.50 300 GLN A O 1
ATOM 2354 N N . VAL A 1 301 ? -20.910 16.212 39.074 1.00 94.50 301 VAL A N 1
ATOM 2355 C CA . VAL A 1 301 ? -22.303 16.669 38.867 1.00 94.50 301 VAL A CA 1
ATOM 2356 C C . VAL A 1 301 ? -23.254 15.476 38.740 1.00 94.50 301 VAL A C 1
ATOM 2358 O O . VAL A 1 301 ? -24.315 15.429 39.363 1.00 94.50 301 VAL A O 1
ATOM 2361 N N . ARG A 1 302 ? -22.867 14.436 37.990 1.00 92.62 302 ARG A N 1
ATOM 2362 C CA . ARG A 1 302 ? -23.669 13.206 37.862 1.00 92.62 302 ARG A CA 1
ATOM 2363 C C . ARG A 1 302 ? -23.787 12.459 39.192 1.00 92.62 302 ARG A C 1
ATOM 2365 O O . ARG A 1 302 ? -24.823 11.848 39.469 1.00 92.62 302 ARG A O 1
ATOM 2372 N N . ALA A 1 303 ? -22.738 12.512 40.004 1.00 90.19 303 ALA A N 1
ATOM 2373 C CA . ALA A 1 303 ? -22.721 12.031 41.371 1.00 90.19 303 ALA A CA 1
ATOM 2374 C C . ALA A 1 303 ? -23.375 13.016 42.347 1.00 90.19 303 ALA A C 1
ATOM 2376 O O . ALA A 1 303 ? -23.387 12.717 43.532 1.00 90.19 303 ALA A O 1
ATOM 2377 N N . GLY A 1 304 ? -23.996 14.118 41.907 1.00 88.62 304 GLY A N 1
ATOM 2378 C CA . GLY A 1 304 ? -24.678 15.102 42.760 1.00 88.62 304 GLY A CA 1
ATOM 2379 C C . GLY A 1 304 ? -23.804 15.630 43.897 1.00 88.62 304 GLY A C 1
ATOM 2380 O O . GLY A 1 304 ? -24.290 15.723 45.018 1.00 88.62 304 GLY A O 1
ATOM 2381 N N . ARG A 1 305 ? -22.504 15.816 43.633 1.00 85.75 305 ARG A N 1
ATOM 2382 C CA . ARG A 1 305 ? -21.512 16.367 44.574 1.00 85.75 305 ARG A CA 1
ATOM 2383 C C . ARG A 1 305 ? -21.206 17.851 44.312 1.00 85.75 305 ARG A C 1
ATOM 2385 O O . ARG A 1 305 ? -20.344 18.401 44.982 1.00 85.75 305 ARG A O 1
ATOM 2392 N N . VAL A 1 306 ? -21.871 18.450 43.323 1.00 71.69 306 VAL A N 1
ATOM 2393 C CA . VAL A 1 306 ? -21.734 19.841 42.861 1.00 71.69 306 VAL A CA 1
ATOM 2394 C C . VAL A 1 306 ? -23.129 20.414 42.706 1.00 71.69 306 VAL A C 1
ATOM 2396 O O . VAL A 1 306 ? -24.004 19.627 42.260 1.00 71.69 306 VAL A O 1
#

Foldseek 3Di:
DPPPPPPVLCPQCVVQVQCDAPQLVVVVVVPADVPKHWQWKWDWPPPSFWIWTDILFFIWIWGDHPQTFIFTHGPLFAWPAFADPVGQWTWTQDPVGIIITGATPRGSRVPVNHDHRPPPDPDPDDDDDDDDDRDRPCPDDDDDDDDDDDDPDPPPDDDDPPDDPPPDDDPPDCPPDDDPVRLVVLDVQLDDQDDQDDQDAFDFDCLDDADDQKDKQFAQAQPVPRHGDPDRVCRQQSHDPVVCVPPNGPIDIDGDVSNVVSVVSRVVSVVVRVVVSVVSVVVSVVVNVVSVVSNVVSVCSSVVVD

Secondary structure (DSSP, 8-state):
---TT--GGGGGGGGG-----HHHHHHHHHHPPTT--EEEEEEETT-TTEEEEEESSEEEEEE-SSS-EEEEEESSP-EEE--BTTB-EEEE--TTS-EEEEPPSS-TT-GGGSS-----S---S------------------------------------------------------HHHHHHHHHHH-SPPPPP----PPPP---PPPPSEEE---SB-TTT--B--SHHHHHHTS-HHHHHHH-----EEE-HHHHHHHHHHHHHHHHHHHHHHHHHHHHHHHHHHHHHHHHHHHHHHTT--

pLDDT: mean 82.08, std 20.56, range [33.25, 98.5]

Sequence (306 aa):
MRDRFSDPRIATLAAEGKLMDDNMRRTFIETLEVGEVARAAYSVGAHYWLEAVLTDRALLFIKGAVKPKVVRIALPVEVVRPSSLGKKGTRIETPFGVKTLWGSTLDPDTSKLTAEPTFSGDHPDGLSQPGLDFGLIDVGDCVRRTASEDVVTLKIIGPDSARTNDESGGADGTTGRRSWRQRRVARRAAGRKPRKPKRQRARMERVGFPPSSTIWDISHSCVKCGRVLTNPDSQRHRVGTDCIKWYGSQARKIANPAYDAWTSRKARAEVNRAVEQATLDAEYNRQRTSYVEALERWSQVRAGRV

Radius of gyration: 34.27 Å; chains: 1; bounding box: 72×64×97 Å